Protein AF-A0A946KXV7-F1 (afdb_monomer_lite)

pLDDT: mean 83.63, std 17.01, range [26.62, 98.5]

Radius of gyration: 19.39 Å; chains: 1; bounding box: 50×44×53 Å

Secondary structure (DSSP, 8-state):
-PPPPGGGHHHHHHHHHHHHHHHHHHHHHHHH--TT-EEEE-SS--S-TTEEEE-HHHHHHHHHH--S-HHHHHHHHHHHHHHHHS------HHHH-SSSHHHHTT--SHHHHHHHHH-TTHHHHHHHHHHHHHHHHHHTT-HHHHHHHHHHHHHHHHHHTTS-HHHHHHHHHHHHHH-SS---GGGS-HHHHHHHHHHHHHHTT----TT-HHHHHHHHHHHHHHHHHTTSS--GGGS-HHHHHHHHHHHHHHHHHHHTTTSPPPSB-TTT-SB-GGGSSS----------

Foldseek 3Di:
DDADDPVCNLVVLQVLCVVCQVVLQVLLCVVVVPPLAGEEEDCFQDPDLSYQYQHSLLLVVQSVQDPDDNNLSSVLLSNLQVLQRNDDQPDDCCPQAPVCCVQCPPPDFPCVVQCRQQNNCLLLLLQLVVSLQSLQVSCVVPPSNLVSVLVQLVRLVVLLQVAQLLLVLSLLLSCLSNVSDDDDCPPDDPLSVQLNVQLSVVVVPDDDDSSRCNVSSVSSNVSSVSCVVSVSDDPLVVDDPVVSVVSSVVVVLRSLVSNVSRDSDHLARPRPRHGCPVNSDDPDPPDPDDDD

Sequence (292 aa):
MMKPNDKNIESEIVLEFEKIRPAITRLLQSQTGNKELNINLGKSKNINTNEIIINPSILVNSVTTSKLDFKELIIGTVVHEAIHSMQDYNFEIDKDLKKYVEETTGLSNIEEVLEVLAGPFGKYVFEILIHSYEEYYFVKEFQGLSSIFEDVYKESFNQIKNLKAFNQFLSLLFHNITDYLQVDISSFNKNIQTSVIESEKLLSKFTYDSNNLEEVIELTIQIIDICRVNKLLPDLREYSLGEQREILESMDDNIVDDLNKVLIPSSTNVTTGNTLEKFLGEKGKQSDDEKL

Structure (mmCIF, N/CA/C/O backbone):
data_AF-A0A946KXV7-F1
#
_entry.id   AF-A0A946KXV7-F1
#
loop_
_atom_site.group_PDB
_atom_site.id
_atom_site.type_symbol
_atom_site.label_atom_id
_atom_site.label_alt_id
_atom_site.label_comp_id
_atom_site.label_asym_id
_atom_site.label_entity_id
_atom_site.label_seq_id
_atom_site.pdbx_PDB_ins_code
_atom_site.Cartn_x
_atom_site.Cartn_y
_atom_site.Cartn_z
_atom_site.occupancy
_atom_site.B_iso_or_equiv
_atom_site.auth_seq_id
_atom_site.auth_comp_id
_atom_site.auth_asym_id
_atom_site.auth_atom_id
_atom_site.pdbx_PDB_model_num
ATOM 1 N N . MET A 1 1 ? 17.181 -17.994 -14.747 1.00 43.88 1 MET A N 1
ATOM 2 C CA . MET A 1 1 ? 18.514 -17.353 -14.639 1.00 43.88 1 MET A CA 1
ATOM 3 C C . MET A 1 1 ? 19.037 -17.551 -13.215 1.00 43.88 1 MET A C 1
ATOM 5 O O . MET A 1 1 ? 18.214 -17.703 -12.324 1.00 43.88 1 MET A O 1
ATOM 9 N N . MET A 1 2 ? 20.357 -17.661 -12.997 1.00 40.84 2 MET A N 1
ATOM 10 C CA . MET A 1 2 ? 20.942 -17.760 -11.641 1.00 40.84 2 MET A CA 1
ATOM 11 C C . MET A 1 2 ? 20.824 -16.411 -10.923 1.00 40.84 2 MET A C 1
ATOM 13 O O . MET A 1 2 ? 21.050 -15.384 -11.555 1.00 40.84 2 MET A O 1
ATOM 17 N N . LYS A 1 3 ? 20.496 -16.429 -9.624 1.00 53.75 3 LYS A N 1
ATOM 18 C CA . LYS A 1 3 ? 20.542 -15.236 -8.769 1.00 53.75 3 LYS A CA 1
ATOM 19 C C . LYS A 1 3 ? 21.984 -14.697 -8.647 1.00 53.75 3 LYS A C 1
ATOM 21 O O . LYS A 1 3 ? 22.912 -15.514 -8.664 1.00 53.75 3 LYS A O 1
ATOM 26 N N . PRO A 1 4 ? 22.165 -13.374 -8.484 1.00 51.75 4 PRO A N 1
ATOM 27 C CA . PRO A 1 4 ? 23.456 -12.766 -8.163 1.00 51.75 4 PRO A CA 1
ATOM 28 C C . PRO A 1 4 ? 24.076 -13.402 -6.909 1.00 51.75 4 PRO A C 1
ATOM 30 O O . PRO A 1 4 ? 23.360 -13.755 -5.974 1.00 51.75 4 PRO A O 1
ATOM 33 N N . ASN A 1 5 ? 25.405 -13.515 -6.850 1.00 55.16 5 ASN A N 1
ATOM 34 C CA . ASN A 1 5 ? 26.093 -13.746 -5.572 1.00 55.16 5 ASN A CA 1
ATOM 35 C C . ASN A 1 5 ? 26.029 -12.454 -4.733 1.00 55.16 5 ASN A C 1
ATOM 37 O O . ASN A 1 5 ? 26.301 -11.383 -5.275 1.00 55.16 5 ASN A O 1
ATOM 41 N N . ASP A 1 6 ? 25.797 -12.552 -3.417 1.00 56.12 6 ASP A N 1
ATOM 42 C CA . ASP A 1 6 ? 25.640 -11.402 -2.495 1.00 56.12 6 ASP A CA 1
ATOM 43 C C . ASP A 1 6 ? 26.735 -10.324 -2.625 1.00 56.12 6 ASP A C 1
ATOM 45 O O . ASP A 1 6 ? 26.478 -9.140 -2.440 1.00 56.12 6 ASP A O 1
ATOM 49 N N . LYS A 1 7 ? 27.964 -10.705 -3.005 1.00 57.00 7 LYS A N 1
ATOM 50 C CA . LYS A 1 7 ? 29.096 -9.777 -3.195 1.00 57.00 7 LYS A CA 1
ATOM 51 C C . LYS A 1 7 ? 28.986 -8.838 -4.408 1.00 57.00 7 LYS A C 1
ATOM 53 O O . LYS A 1 7 ? 29.871 -8.004 -4.567 1.00 57.00 7 LYS A O 1
ATOM 58 N N . ASN A 1 8 ? 27.981 -8.983 -5.275 1.00 76.69 8 ASN A N 1
ATOM 59 C CA . ASN A 1 8 ? 27.867 -8.194 -6.509 1.00 76.69 8 ASN A CA 1
ATOM 60 C C . ASN A 1 8 ? 26.432 -7.747 -6.849 1.00 76.69 8 ASN A C 1
ATOM 62 O O . ASN A 1 8 ? 26.189 -7.256 -7.951 1.00 76.69 8 ASN A O 1
ATOM 66 N N . ILE A 1 9 ? 25.486 -7.915 -5.918 1.00 82.81 9 ILE A N 1
ATOM 67 C CA . ILE A 1 9 ? 24.063 -7.643 -6.153 1.00 82.81 9 ILE A CA 1
ATOM 68 C C . ILE A 1 9 ? 23.797 -6.177 -6.516 1.00 82.81 9 ILE A C 1
ATOM 70 O O . ILE A 1 9 ? 23.072 -5.909 -7.466 1.00 82.81 9 ILE A O 1
ATOM 74 N N . GLU A 1 10 ? 24.456 -5.231 -5.843 1.00 83.88 10 GLU A N 1
ATOM 75 C CA . GLU A 1 10 ? 24.328 -3.795 -6.121 1.00 83.88 10 GLU A CA 1
ATOM 76 C C . GLU A 1 10 ? 24.788 -3.445 -7.541 1.00 83.88 10 GLU A C 1
ATOM 78 O O . GLU A 1 10 ? 24.071 -2.774 -8.282 1.00 83.88 10 GLU A O 1
ATOM 83 N N . SER A 1 11 ? 25.948 -3.956 -7.967 1.00 86.88 11 SER A N 1
ATOM 84 C CA . SER A 1 11 ? 26.457 -3.747 -9.327 1.00 86.88 11 SER A CA 1
ATOM 85 C C . SER A 1 11 ? 25.500 -4.299 -10.384 1.00 86.88 11 SER A C 1
ATOM 87 O O . SER A 1 11 ? 25.298 -3.680 -11.426 1.00 86.88 11 SER A O 1
ATOM 89 N N . GLU A 1 12 ? 24.914 -5.472 -10.137 1.00 89.62 12 GLU A N 1
ATOM 90 C CA . GLU A 1 12 ? 23.962 -6.100 -11.058 1.00 89.62 12 GLU A CA 1
ATOM 91 C C . GLU A 1 12 ? 22.641 -5.326 -11.127 1.00 89.62 12 GLU A C 1
ATOM 93 O O . GLU A 1 12 ? 22.104 -5.146 -12.222 1.00 89.62 12 GLU A O 1
ATOM 98 N N . ILE A 1 13 ? 22.171 -4.792 -9.996 1.00 91.56 13 ILE A N 1
ATOM 99 C CA . ILE A 1 13 ? 21.013 -3.892 -9.926 1.00 91.56 13 ILE A CA 1
ATOM 100 C C . ILE A 1 13 ? 21.264 -2.631 -10.746 1.00 91.56 13 ILE A C 1
ATOM 102 O O . ILE A 1 13 ? 20.437 -2.289 -11.586 1.00 91.56 13 ILE A O 1
ATOM 106 N N . VAL A 1 14 ? 22.411 -1.970 -10.561 1.00 90.88 14 VAL A N 1
ATOM 107 C CA . VAL A 1 14 ? 22.770 -0.767 -11.331 1.00 90.88 14 VAL A CA 1
ATOM 108 C C . VAL A 1 14 ? 22.807 -1.083 -12.826 1.00 90.88 14 VAL A C 1
ATOM 110 O O . VAL A 1 14 ? 22.222 -0.360 -13.630 1.00 90.88 14 VAL A O 1
ATOM 113 N N . LEU A 1 15 ? 23.448 -2.188 -13.216 1.00 91.81 15 LEU A N 1
ATOM 114 C CA . LEU A 1 15 ? 23.538 -2.590 -14.619 1.00 91.81 15 LEU A CA 1
ATOM 115 C C . LEU A 1 15 ? 22.170 -2.886 -15.238 1.00 91.81 15 LEU A C 1
ATOM 117 O O . LEU A 1 15 ? 21.955 -2.554 -16.403 1.00 91.81 15 LEU A O 1
ATOM 121 N N . GLU A 1 16 ? 21.264 -3.537 -14.510 1.00 94.25 16 GLU A N 1
ATOM 122 C CA . GLU A 1 16 ? 19.927 -3.829 -15.028 1.00 94.25 16 GLU A CA 1
ATOM 123 C C . GLU A 1 16 ? 19.036 -2.584 -15.034 1.00 94.25 16 GLU A C 1
ATOM 125 O O . GLU A 1 16 ? 18.374 -2.335 -16.043 1.00 94.25 16 GLU A O 1
ATOM 130 N N . PHE A 1 17 ? 19.099 -1.750 -13.990 1.00 94.69 17 PHE A N 1
ATOM 131 C CA . PHE A 1 17 ? 18.431 -0.449 -13.940 1.00 94.69 17 PHE A CA 1
ATOM 132 C C . PHE A 1 17 ? 18.799 0.405 -15.156 1.00 94.69 17 PHE A C 1
ATOM 134 O O . PHE A 1 17 ? 17.917 0.872 -15.869 1.00 94.69 17 PHE A O 1
ATOM 141 N N . GLU A 1 18 ? 20.089 0.544 -15.470 1.00 94.44 18 GLU A N 1
ATOM 142 C CA . GLU A 1 18 ? 20.551 1.338 -16.615 1.00 94.44 18 GLU A CA 1
ATOM 143 C C . GLU A 1 18 ? 20.009 0.823 -17.962 1.00 94.44 18 GLU A C 1
ATOM 145 O O . GLU A 1 18 ? 19.755 1.617 -18.873 1.00 94.44 18 GLU A O 1
ATOM 150 N N . LYS A 1 19 ? 19.772 -0.491 -18.097 1.00 95.38 19 LYS A N 1
ATOM 151 C CA . LYS A 1 19 ? 19.166 -1.078 -19.306 1.00 95.38 19 LYS A CA 1
ATOM 152 C C . LYS A 1 19 ? 17.676 -0.775 -19.414 1.00 95.38 19 LYS A C 1
ATOM 154 O O . LYS A 1 19 ? 17.199 -0.495 -20.515 1.00 95.38 19 LYS A O 1
ATOM 159 N N . ILE A 1 20 ? 16.932 -0.876 -18.311 1.00 95.00 20 ILE A N 1
ATOM 160 C CA . ILE A 1 20 ? 15.473 -0.681 -18.314 1.00 95.00 20 ILE A CA 1
ATOM 161 C C . ILE A 1 20 ? 15.080 0.795 -18.219 1.00 95.00 20 ILE A C 1
ATOM 163 O O . ILE A 1 20 ? 14.012 1.168 -18.714 1.00 95.00 20 ILE A O 1
ATOM 167 N N . ARG A 1 21 ? 15.959 1.642 -17.662 1.00 95.38 21 ARG A N 1
ATOM 168 C CA . ARG A 1 21 ? 15.722 3.064 -17.400 1.00 95.38 21 ARG A CA 1
ATOM 169 C C . ARG A 1 21 ? 15.075 3.775 -18.590 1.00 95.38 21 ARG A C 1
ATOM 171 O O . ARG A 1 21 ? 13.990 4.313 -18.409 1.00 95.38 21 ARG A O 1
ATOM 178 N N . PRO A 1 22 ? 15.620 3.732 -19.825 1.00 95.81 22 PRO A N 1
ATOM 179 C CA . PRO A 1 22 ? 15.050 4.498 -20.937 1.00 95.81 22 PRO A CA 1
ATOM 180 C C . PRO A 1 22 ? 13.624 4.081 -21.326 1.00 95.81 22 PRO A C 1
ATOM 182 O O . PRO A 1 22 ? 12.877 4.869 -21.908 1.00 95.81 22 PRO A O 1
ATOM 185 N N . ALA A 1 23 ? 13.245 2.823 -21.086 1.00 94.19 23 ALA A N 1
ATOM 186 C CA . ALA A 1 23 ? 11.889 2.355 -21.349 1.00 94.19 23 ALA A CA 1
ATOM 187 C C . ALA A 1 23 ? 10.923 2.865 -20.274 1.00 94.19 23 ALA A C 1
ATOM 189 O O . ALA A 1 23 ? 9.891 3.435 -20.623 1.00 94.19 23 ALA A O 1
ATOM 190 N N . ILE A 1 24 ? 11.301 2.735 -19.000 1.00 93.81 24 ILE A N 1
ATOM 191 C CA . ILE A 1 24 ? 10.492 3.197 -17.867 1.00 93.81 24 ILE A CA 1
ATOM 192 C C . ILE A 1 24 ? 10.361 4.724 -17.878 1.00 93.81 24 ILE A C 1
ATOM 194 O O . ILE A 1 24 ? 9.258 5.236 -17.742 1.00 93.81 24 ILE A O 1
ATOM 198 N N . THR A 1 25 ? 11.433 5.471 -18.153 1.00 94.38 25 THR A N 1
ATOM 199 C CA . THR A 1 25 ? 11.358 6.934 -18.284 1.00 94.38 25 THR A CA 1
ATOM 200 C C . THR A 1 25 ? 10.325 7.341 -19.332 1.00 94.38 25 THR A C 1
ATOM 202 O O . THR A 1 25 ? 9.457 8.155 -19.049 1.00 94.38 25 THR A O 1
ATOM 205 N N . ARG A 1 26 ? 10.352 6.739 -20.529 1.00 94.06 26 ARG A N 1
ATOM 206 C CA . ARG A 1 26 ? 9.381 7.064 -21.591 1.00 94.06 26 ARG A CA 1
ATOM 207 C C . ARG A 1 26 ? 7.947 6.716 -21.208 1.00 94.06 26 ARG A C 1
ATOM 209 O O . ARG A 1 26 ? 7.035 7.454 -21.571 1.00 94.06 26 ARG A O 1
ATOM 216 N N . LEU A 1 27 ? 7.759 5.612 -20.488 1.00 92.50 27 LEU A N 1
ATOM 217 C CA . LEU A 1 27 ? 6.463 5.225 -19.940 1.00 92.50 27 LEU A CA 1
ATOM 218 C C . LEU A 1 27 ? 5.925 6.322 -19.009 1.00 92.50 27 LEU A C 1
ATOM 220 O O . LEU A 1 27 ? 4.842 6.853 -19.250 1.00 92.50 27 LEU A O 1
ATOM 224 N N . LEU A 1 28 ? 6.717 6.730 -18.016 1.00 90.81 28 LEU A N 1
ATOM 225 C CA . LEU A 1 28 ? 6.334 7.748 -17.034 1.00 90.81 28 LEU A CA 1
ATOM 226 C C . LEU A 1 28 ? 6.109 9.122 -17.685 1.00 90.81 28 LEU A C 1
ATOM 228 O O . LEU A 1 28 ? 5.123 9.792 -17.392 1.00 90.81 28 LEU A O 1
ATOM 232 N N . GLN A 1 29 ? 6.960 9.518 -18.638 1.00 92.50 29 GLN A N 1
ATOM 233 C CA . GLN A 1 29 ? 6.786 10.750 -19.421 1.00 92.50 29 GLN A CA 1
ATOM 234 C C . GLN A 1 29 ? 5.460 10.757 -20.196 1.00 92.50 29 GLN A C 1
ATOM 236 O O . GLN A 1 29 ? 4.826 11.801 -20.338 1.00 92.50 29 GLN A O 1
ATOM 241 N N . SER A 1 30 ? 5.038 9.601 -20.720 1.00 90.31 30 SER A N 1
ATOM 242 C CA . SER A 1 30 ? 3.777 9.490 -21.459 1.00 90.31 30 SER A CA 1
ATOM 243 C C . SER A 1 30 ? 2.550 9.606 -20.555 1.00 90.31 30 SER A C 1
ATOM 245 O O . SER A 1 30 ? 1.578 10.239 -20.950 1.00 90.31 30 SER A O 1
ATOM 247 N N . GLN A 1 31 ? 2.631 9.058 -19.341 1.00 87.25 31 GLN A N 1
ATOM 248 C CA . GLN A 1 31 ? 1.551 9.074 -18.353 1.00 87.25 31 GLN A CA 1
ATOM 249 C C . GLN A 1 31 ? 1.404 10.438 -17.670 1.00 87.25 31 GLN A C 1
ATOM 251 O O . GLN A 1 31 ? 0.298 10.931 -17.485 1.00 87.25 31 GLN A O 1
ATOM 256 N N . THR A 1 32 ? 2.521 11.100 -17.368 1.00 85.19 32 THR A N 1
ATOM 257 C CA . THR A 1 32 ? 2.527 12.428 -16.726 1.00 85.19 32 THR A CA 1
ATOM 258 C C . THR A 1 32 ? 2.392 13.587 -17.713 1.00 85.19 32 THR A C 1
ATOM 260 O O . THR A 1 32 ? 2.140 14.722 -17.316 1.00 85.19 32 THR A O 1
ATOM 263 N N . GLY A 1 33 ? 2.637 13.349 -19.006 1.00 87.81 33 GLY A N 1
ATOM 264 C CA . GLY A 1 33 ? 2.781 14.408 -20.007 1.00 87.81 33 GLY A CA 1
ATOM 265 C C . GLY A 1 33 ? 4.058 15.252 -19.855 1.00 87.81 33 GLY A C 1
ATOM 266 O O . GLY A 1 33 ? 4.288 16.158 -20.663 1.00 87.81 33 GLY A O 1
ATOM 267 N N . ASN A 1 34 ? 4.911 14.957 -18.868 1.00 89.25 34 ASN A N 1
ATOM 268 C CA . ASN A 1 34 ? 6.157 15.669 -18.620 1.00 89.25 34 ASN A CA 1
ATOM 269 C C . ASN A 1 34 ? 7.303 15.044 -19.425 1.00 89.25 34 ASN A C 1
ATOM 271 O O . ASN A 1 34 ? 7.834 14.005 -19.055 1.00 89.25 34 ASN A O 1
ATOM 275 N N . LYS A 1 35 ? 7.727 15.692 -20.516 1.00 92.00 35 LYS A N 1
ATOM 276 C CA . LYS A 1 35 ? 8.822 15.202 -21.381 1.00 92.00 35 LYS A CA 1
ATOM 277 C C . LYS A 1 35 ? 10.221 15.381 -20.790 1.00 92.00 35 LYS A C 1
ATOM 279 O O . LYS A 1 35 ? 11.167 14.800 -21.316 1.00 92.00 35 LYS A O 1
ATOM 284 N N . GLU A 1 36 ? 10.358 16.212 -19.765 1.00 91.19 36 GLU A N 1
ATOM 285 C CA . GLU A 1 36 ? 11.633 16.476 -19.093 1.00 91.19 36 GLU A CA 1
ATOM 286 C C . GLU A 1 36 ? 11.874 15.511 -17.930 1.00 91.19 36 GLU A C 1
ATOM 288 O O . GLU A 1 36 ? 12.992 15.452 -17.421 1.00 91.19 36 GLU A O 1
ATOM 293 N N . LEU A 1 37 ? 10.852 14.728 -17.555 1.00 91.25 37 LEU A N 1
ATOM 294 C CA . LEU A 1 37 ? 10.936 13.744 -16.488 1.00 91.25 37 LEU A CA 1
ATOM 295 C C . LEU A 1 37 ? 12.064 12.747 -16.762 1.00 91.25 37 LEU A C 1
ATOM 297 O O . LEU A 1 37 ? 12.125 12.139 -17.835 1.00 91.25 37 LEU A O 1
ATOM 301 N N . ASN A 1 38 ? 12.926 12.542 -15.777 1.00 91.69 38 ASN A N 1
ATOM 302 C CA . ASN A 1 38 ? 13.986 11.550 -15.811 1.00 91.69 38 ASN A CA 1
ATOM 303 C C . ASN A 1 38 ? 13.974 10.713 -14.528 1.00 91.69 38 ASN A C 1
ATOM 305 O O . ASN A 1 38 ? 13.461 11.156 -13.504 1.00 91.69 38 ASN A O 1
ATOM 309 N N . ILE A 1 39 ? 14.532 9.503 -14.588 1.00 92.25 39 ILE A N 1
ATOM 310 C CA . ILE A 1 39 ? 14.617 8.616 -13.421 1.00 92.25 39 ILE A CA 1
ATOM 311 C C . ILE A 1 39 ? 16.074 8.238 -13.172 1.00 92.25 39 ILE A C 1
ATOM 313 O O . ILE A 1 39 ? 16.779 7.859 -14.106 1.00 92.25 39 ILE A O 1
ATOM 317 N N . ASN A 1 40 ? 16.531 8.325 -11.929 1.00 90.81 40 ASN A N 1
ATOM 318 C CA . ASN A 1 40 ? 17.910 8.033 -11.540 1.00 90.81 40 ASN A CA 1
ATOM 319 C C . ASN A 1 40 ? 17.949 7.210 -10.249 1.00 90.81 40 ASN A C 1
ATOM 321 O O . ASN A 1 40 ? 16.961 7.126 -9.529 1.00 90.81 40 ASN A O 1
ATOM 325 N N . LEU A 1 41 ? 19.097 6.595 -9.963 1.00 88.62 41 LEU A N 1
ATOM 326 C CA . LEU A 1 41 ? 19.355 5.958 -8.672 1.00 88.62 41 LEU A CA 1
ATOM 327 C C . LEU A 1 41 ? 19.954 6.975 -7.698 1.00 88.62 41 LEU A C 1
ATOM 329 O O . LEU A 1 41 ? 20.812 7.768 -8.088 1.00 88.62 41 LEU A O 1
ATOM 333 N N . GLY A 1 42 ? 19.546 6.924 -6.431 1.00 81.75 42 GLY A N 1
ATOM 334 C CA . GLY A 1 42 ? 20.098 7.790 -5.389 1.00 81.75 42 GLY A CA 1
ATOM 335 C C . GLY A 1 42 ? 19.438 7.592 -4.026 1.00 81.75 42 GLY A C 1
ATOM 336 O O . GLY A 1 42 ? 18.386 6.975 -3.918 1.00 81.75 42 GLY A O 1
ATOM 337 N N . LYS A 1 43 ? 20.072 8.104 -2.968 1.00 70.88 43 LYS A N 1
ATOM 338 C CA . LYS A 1 43 ? 19.623 7.904 -1.575 1.00 70.88 43 LYS A CA 1
ATOM 339 C C . LYS A 1 43 ? 18.593 8.930 -1.092 1.00 70.88 43 LYS A C 1
ATOM 341 O O . LYS A 1 43 ? 17.917 8.675 -0.103 1.00 70.88 43 LYS A O 1
ATOM 346 N N . SER A 1 44 ? 18.468 10.075 -1.763 1.00 63.47 44 SER A N 1
ATOM 347 C CA . SER A 1 44 ? 17.603 11.179 -1.340 1.00 63.47 44 SER A CA 1
ATOM 348 C C . SER A 1 44 ? 16.669 11.639 -2.454 1.00 63.47 44 SER A C 1
ATOM 350 O O . SER A 1 44 ? 17.059 11.704 -3.620 1.00 63.47 44 SER A O 1
ATOM 352 N N . LYS A 1 45 ? 15.440 12.012 -2.077 1.00 61.19 45 LYS A N 1
ATOM 353 C CA . LYS A 1 45 ? 14.486 12.671 -2.974 1.00 61.19 45 LYS A CA 1
ATOM 354 C C . LYS A 1 45 ? 15.095 14.001 -3.431 1.00 61.19 45 LYS A C 1
ATOM 356 O O . LYS A 1 45 ? 15.546 14.794 -2.601 1.00 61.19 45 LYS A O 1
ATOM 361 N N . ASN A 1 46 ? 15.178 14.223 -4.741 1.00 58.94 46 ASN A N 1
ATOM 362 C CA . ASN A 1 46 ? 15.661 15.494 -5.273 1.00 58.94 46 ASN A CA 1
ATOM 363 C C . ASN A 1 46 ? 14.524 16.529 -5.226 1.00 58.94 46 ASN A C 1
ATOM 365 O O . ASN A 1 46 ? 13.359 16.175 -5.368 1.00 58.94 46 ASN A O 1
ATOM 369 N N . ILE A 1 47 ? 14.850 17.812 -5.053 1.00 60.91 47 ILE A N 1
ATOM 370 C CA . ILE A 1 47 ? 13.850 18.906 -5.050 1.00 60.91 47 ILE A CA 1
ATOM 371 C C . ILE A 1 47 ? 13.320 19.163 -6.478 1.00 60.91 47 ILE A C 1
ATOM 373 O O . ILE A 1 47 ? 12.328 19.855 -6.690 1.00 60.91 47 ILE A O 1
ATOM 377 N N . ASN A 1 48 ? 13.997 18.613 -7.486 1.00 73.00 48 ASN A N 1
ATOM 378 C CA . ASN A 1 48 ? 13.633 18.770 -8.882 1.00 73.00 48 ASN A CA 1
ATOM 379 C C . ASN A 1 48 ? 12.400 17.925 -9.241 1.00 73.00 48 ASN A C 1
ATOM 381 O O . ASN A 1 48 ? 12.489 16.706 -9.332 1.00 73.00 48 ASN A O 1
ATOM 385 N N . THR A 1 49 ? 11.285 18.584 -9.552 1.00 75.06 49 THR A N 1
ATOM 386 C CA . THR A 1 49 ? 10.021 17.949 -9.970 1.00 75.06 49 THR A CA 1
ATOM 387 C C . THR A 1 49 ? 10.111 17.189 -11.300 1.00 75.06 49 THR A C 1
ATOM 389 O O . THR A 1 49 ? 9.224 16.405 -11.628 1.00 75.06 49 THR A O 1
ATOM 392 N N . ASN A 1 50 ? 11.187 17.387 -12.068 1.00 85.75 50 ASN A N 1
ATOM 393 C CA . ASN A 1 50 ? 11.477 16.631 -13.287 1.00 85.75 50 ASN A CA 1
ATOM 394 C C . ASN A 1 50 ? 12.347 15.388 -13.033 1.00 85.75 50 ASN A C 1
ATOM 396 O O . ASN A 1 50 ? 12.782 14.747 -13.988 1.00 85.75 50 ASN A O 1
ATOM 400 N N . GLU A 1 51 ? 12.650 15.037 -11.785 1.00 86.38 51 GLU A N 1
ATOM 401 C CA . GLU A 1 51 ? 13.536 13.918 -11.476 1.00 86.38 51 GLU A CA 1
ATOM 402 C C . GLU A 1 51 ? 12.946 12.994 -10.411 1.00 86.38 51 GLU A C 1
ATOM 404 O O . GLU A 1 51 ? 12.649 13.406 -9.295 1.00 86.38 51 GLU A O 1
ATOM 409 N N . ILE A 1 52 ? 12.834 11.713 -10.755 1.00 87.06 52 ILE A N 1
ATOM 410 C CA . ILE A 1 52 ? 12.471 10.645 -9.824 1.00 87.06 52 ILE A CA 1
ATOM 411 C C . ILE A 1 52 ? 13.749 9.941 -9.389 1.00 87.06 52 ILE A C 1
ATOM 413 O O . ILE A 1 52 ? 14.525 9.472 -10.226 1.00 87.06 52 ILE A O 1
ATOM 417 N N . ILE A 1 53 ? 13.950 9.832 -8.079 1.00 85.94 53 ILE A N 1
ATOM 418 C CA . ILE A 1 53 ? 15.086 9.123 -7.500 1.00 85.94 53 ILE A CA 1
ATOM 419 C C . ILE A 1 53 ? 14.604 7.799 -6.919 1.00 85.94 53 ILE A C 1
ATOM 421 O O . ILE A 1 53 ? 13.802 7.778 -5.994 1.00 85.94 53 ILE A O 1
ATOM 425 N N . ILE A 1 54 ? 15.118 6.699 -7.458 1.00 86.44 54 ILE A N 1
ATOM 426 C CA . ILE A 1 54 ? 14.847 5.346 -6.982 1.00 86.44 54 ILE A CA 1
ATOM 427 C C . ILE A 1 54 ? 15.929 4.969 -5.973 1.00 86.44 54 ILE A C 1
ATOM 429 O O . ILE A 1 54 ? 17.120 4.974 -6.304 1.00 86.44 54 ILE A O 1
ATOM 433 N N . ASN A 1 55 ? 15.525 4.620 -4.752 1.00 84.06 55 ASN A N 1
ATOM 434 C CA . ASN A 1 55 ? 16.467 4.238 -3.707 1.00 84.06 55 ASN A CA 1
ATOM 435 C C . ASN A 1 55 ? 17.050 2.834 -3.972 1.00 84.06 55 ASN A C 1
ATOM 437 O O . ASN A 1 55 ? 16.299 1.852 -3.958 1.00 84.06 55 ASN A O 1
ATOM 441 N N . PRO A 1 56 ? 18.380 2.690 -4.162 1.00 83.19 56 PRO A N 1
ATOM 442 C CA . PRO A 1 56 ? 18.999 1.390 -4.410 1.00 83.19 56 PRO A CA 1
ATOM 443 C C . PRO A 1 56 ? 18.723 0.353 -3.316 1.00 83.19 56 PRO A C 1
ATOM 445 O O . PRO A 1 56 ? 18.610 -0.834 -3.617 1.00 83.19 56 PRO A O 1
ATOM 448 N N . SER A 1 57 ? 18.570 0.776 -2.058 1.00 82.94 57 SER A N 1
ATOM 449 C CA . SER A 1 57 ? 18.320 -0.136 -0.939 1.00 82.94 57 SER A CA 1
ATOM 450 C C . SER A 1 57 ? 16.988 -0.881 -1.072 1.00 82.94 57 SER A C 1
ATOM 452 O O . SER A 1 57 ? 16.912 -2.049 -0.699 1.00 82.94 57 SER A O 1
ATOM 454 N N . ILE A 1 58 ? 15.961 -0.266 -1.670 1.00 81.31 58 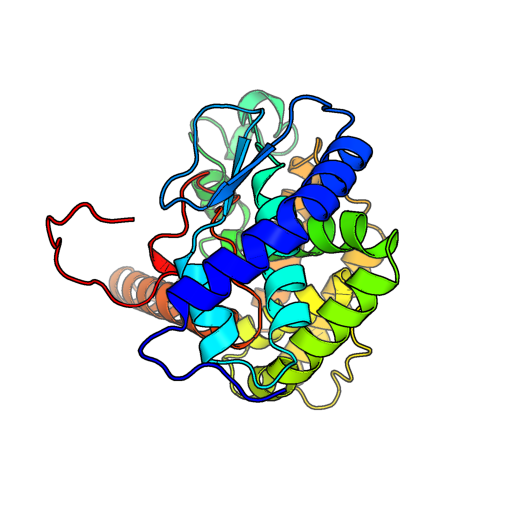ILE A N 1
ATOM 455 C CA . ILE A 1 58 ? 14.665 -0.926 -1.909 1.00 81.31 58 ILE A CA 1
ATOM 456 C C . ILE A 1 58 ? 14.805 -2.019 -2.973 1.00 81.31 58 ILE A C 1
ATOM 458 O O . ILE A 1 58 ? 14.257 -3.115 -2.826 1.00 81.31 58 ILE A O 1
ATOM 462 N N . LEU A 1 59 ? 15.614 -1.769 -4.007 1.00 86.38 59 LEU A N 1
ATOM 463 C CA . LEU A 1 59 ? 15.925 -2.758 -5.041 1.00 86.38 59 LEU A CA 1
ATOM 464 C C . LEU A 1 59 ? 16.719 -3.937 -4.463 1.00 86.38 59 LEU A C 1
ATOM 466 O O . LEU A 1 59 ? 16.394 -5.092 -4.737 1.00 86.38 59 LEU A O 1
ATOM 470 N N . VAL A 1 60 ? 17.721 -3.663 -3.620 1.00 85.69 60 VAL A N 1
ATOM 471 C CA . VAL A 1 60 ? 18.504 -4.705 -2.933 1.00 85.69 60 VAL A CA 1
ATOM 472 C C . VAL A 1 60 ? 17.603 -5.551 -2.033 1.00 85.69 60 VAL A C 1
ATOM 474 O O . VAL A 1 60 ? 17.635 -6.782 -2.113 1.00 85.69 60 VAL A O 1
ATOM 477 N N . ASN A 1 61 ? 16.756 -4.918 -1.219 1.00 82.31 61 ASN A N 1
ATOM 478 C CA . ASN A 1 61 ? 15.837 -5.619 -0.320 1.00 82.31 61 ASN A CA 1
ATOM 479 C C . ASN A 1 61 ? 14.843 -6.497 -1.091 1.00 82.31 61 ASN A C 1
ATOM 481 O O . ASN A 1 61 ? 14.626 -7.654 -0.726 1.00 82.31 61 ASN A O 1
ATOM 485 N N . SER A 1 62 ? 14.303 -5.987 -2.199 1.00 83.06 62 SER A N 1
ATOM 486 C CA . SER A 1 62 ? 13.400 -6.755 -3.060 1.00 83.06 62 SER A CA 1
ATOM 487 C C . SER A 1 62 ? 14.106 -8.005 -3.601 1.00 83.06 62 SER A C 1
ATOM 489 O O . SER A 1 62 ? 13.647 -9.127 -3.383 1.00 83.06 62 SER A O 1
ATOM 491 N N . VAL A 1 63 ? 15.276 -7.850 -4.236 1.00 86.81 63 VAL A N 1
ATOM 492 C CA . VAL A 1 63 ? 16.013 -8.968 -4.866 1.00 86.81 63 VAL A CA 1
ATOM 493 C C . VAL A 1 63 ? 16.480 -10.024 -3.870 1.00 86.81 63 VAL A C 1
ATOM 495 O O . VAL A 1 63 ? 16.467 -11.222 -4.172 1.00 86.81 63 VAL A O 1
ATOM 498 N N . THR A 1 64 ? 16.926 -9.602 -2.691 1.00 83.62 64 THR A N 1
ATOM 499 C CA . THR A 1 64 ? 17.458 -10.526 -1.680 1.00 83.62 64 THR A CA 1
ATOM 500 C C . THR A 1 64 ? 16.372 -11.415 -1.078 1.00 83.62 64 THR A C 1
ATOM 502 O O . THR A 1 64 ? 16.637 -12.580 -0.769 1.00 83.62 64 THR A O 1
ATOM 505 N N . THR A 1 65 ? 15.144 -10.910 -0.961 1.00 80.62 65 THR A N 1
ATOM 506 C CA . THR A 1 65 ? 14.039 -11.601 -0.280 1.00 80.62 65 THR A CA 1
ATOM 507 C C . THR A 1 65 ? 13.139 -12.402 -1.226 1.00 80.62 65 THR A C 1
ATOM 509 O O . THR A 1 65 ? 12.627 -13.453 -0.831 1.00 80.62 65 THR A O 1
ATOM 512 N N . SER A 1 66 ? 13.007 -11.976 -2.483 1.00 84.31 66 SER A N 1
ATOM 513 C CA . SER A 1 66 ? 12.134 -12.611 -3.479 1.00 84.31 66 SER A CA 1
ATOM 514 C C . SER A 1 66 ? 12.802 -13.773 -4.215 1.00 84.31 66 SER A C 1
ATOM 516 O O . SER A 1 66 ? 14.012 -13.775 -4.432 1.00 84.31 66 SER A O 1
ATOM 518 N N . LYS A 1 67 ? 12.043 -14.790 -4.634 1.00 86.12 67 LYS A N 1
ATOM 519 C CA . LYS A 1 67 ? 12.495 -15.891 -5.511 1.00 86.12 67 LYS A CA 1
ATOM 520 C C . LYS A 1 67 ? 12.104 -15.690 -6.978 1.00 86.12 67 LYS A C 1
ATOM 522 O O . LYS A 1 67 ? 12.381 -16.588 -7.776 1.00 86.12 67 LYS A O 1
ATOM 527 N N . LEU A 1 68 ? 11.483 -14.564 -7.316 1.00 88.56 68 LEU A N 1
ATOM 528 C CA . LEU A 1 68 ? 11.050 -14.233 -8.671 1.00 88.56 68 LEU A CA 1
ATOM 529 C C . LEU A 1 68 ? 12.228 -13.964 -9.612 1.00 88.56 68 LEU A C 1
ATOM 531 O O . LEU A 1 68 ? 13.395 -13.932 -9.198 1.00 88.56 68 LEU A O 1
ATOM 535 N N . ASP A 1 69 ? 11.922 -13.814 -10.903 1.00 91.44 69 ASP A N 1
ATOM 536 C CA . ASP A 1 69 ? 12.934 -13.439 -11.879 1.00 91.44 69 ASP A CA 1
ATOM 537 C C . ASP A 1 69 ? 13.514 -12.064 -11.535 1.00 91.44 69 ASP A C 1
ATOM 539 O O . ASP A 1 69 ? 12.800 -11.092 -11.290 1.00 91.44 69 ASP A O 1
ATOM 543 N N . PHE A 1 70 ? 14.845 -11.997 -11.526 1.00 90.12 70 PHE A N 1
ATOM 544 C CA . PHE A 1 70 ? 15.585 -10.801 -11.142 1.00 90.12 70 PHE A CA 1
ATOM 545 C C . PHE A 1 70 ? 15.157 -9.573 -11.951 1.00 90.12 70 PHE A C 1
ATOM 547 O O . PHE A 1 70 ? 15.020 -8.484 -11.400 1.00 90.12 70 PHE A O 1
ATOM 554 N N . LYS A 1 71 ? 14.932 -9.736 -13.258 1.00 90.81 71 LYS A N 1
ATOM 555 C CA . LYS A 1 71 ? 14.599 -8.615 -14.131 1.00 90.81 71 LYS A CA 1
ATOM 556 C C . LYS A 1 71 ? 13.174 -8.128 -13.898 1.00 90.81 71 LYS A C 1
ATOM 558 O O . LYS A 1 71 ? 12.955 -6.920 -13.864 1.00 90.81 71 LYS A O 1
ATOM 563 N N . GLU A 1 72 ? 12.226 -9.049 -13.755 1.00 90.38 72 GLU A N 1
ATOM 564 C CA . GLU A 1 72 ? 10.823 -8.719 -13.477 1.00 90.38 72 GLU A CA 1
ATOM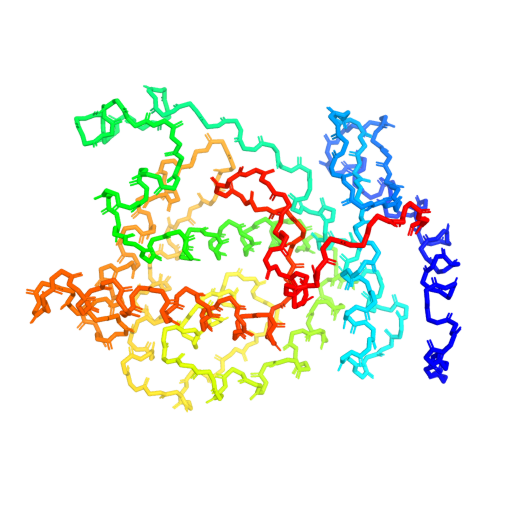 565 C C . GLU A 1 72 ? 10.697 -7.970 -12.158 1.00 90.38 72 GLU A C 1
ATOM 567 O O . GLU A 1 72 ? 10.054 -6.926 -12.107 1.00 90.38 72 GLU A O 1
ATOM 572 N N . LEU A 1 73 ? 11.408 -8.432 -11.132 1.00 89.94 73 LEU A N 1
ATOM 573 C CA . LEU A 1 73 ? 11.419 -7.784 -9.833 1.00 89.94 73 LEU A CA 1
ATOM 574 C C . LEU A 1 73 ? 12.004 -6.371 -9.891 1.00 89.94 73 LEU A C 1
ATOM 576 O O . LEU A 1 73 ? 11.399 -5.443 -9.371 1.00 89.94 73 LEU A O 1
ATOM 580 N N . ILE A 1 74 ? 13.136 -6.176 -10.576 1.00 92.38 74 ILE A N 1
ATOM 581 C CA . ILE A 1 74 ? 13.714 -4.835 -10.733 1.00 92.38 74 ILE A CA 1
ATOM 582 C C . ILE A 1 74 ? 12.766 -3.912 -11.505 1.00 92.38 74 ILE A C 1
ATOM 584 O O . ILE A 1 74 ? 12.604 -2.759 -11.118 1.00 92.38 74 ILE A O 1
ATOM 588 N N . ILE A 1 75 ? 12.106 -4.396 -12.560 1.00 92.62 75 ILE A N 1
ATOM 589 C CA . ILE A 1 75 ? 11.103 -3.602 -13.285 1.00 92.62 75 ILE A CA 1
ATOM 590 C C . ILE A 1 75 ? 9.937 -3.235 -12.363 1.00 92.62 75 ILE A C 1
ATOM 592 O O . ILE A 1 75 ? 9.586 -2.060 -12.294 1.00 92.62 75 ILE A O 1
ATOM 596 N N . GLY A 1 76 ? 9.365 -4.214 -11.658 1.00 91.38 76 GLY A N 1
ATOM 597 C CA . GLY A 1 76 ? 8.232 -4.018 -10.754 1.00 91.38 76 GLY A CA 1
ATOM 598 C C . GLY A 1 76 ? 8.551 -3.013 -9.653 1.00 91.38 76 GLY A C 1
ATOM 599 O O . GLY A 1 76 ? 7.851 -2.015 -9.520 1.00 91.38 76 GLY A O 1
ATOM 600 N N . THR A 1 77 ? 9.663 -3.205 -8.939 1.00 90.44 77 THR A N 1
ATOM 601 C CA . THR A 1 77 ? 10.084 -2.306 -7.859 1.00 90.44 77 THR A CA 1
ATOM 602 C C . THR A 1 77 ? 10.406 -0.899 -8.367 1.00 90.44 77 THR A C 1
ATOM 604 O O . THR A 1 77 ? 9.985 0.071 -7.752 1.00 90.44 77 THR A O 1
ATOM 607 N N . VAL A 1 78 ? 11.104 -0.742 -9.502 1.00 92.69 78 VAL A N 1
ATOM 608 C CA . VAL A 1 78 ? 11.383 0.597 -10.064 1.00 92.69 78 VAL A CA 1
ATOM 609 C C . VAL A 1 78 ? 10.091 1.311 -10.463 1.00 92.69 78 VAL A C 1
ATOM 611 O O . VAL A 1 78 ? 9.973 2.516 -10.258 1.00 92.69 78 VAL A O 1
ATOM 614 N N . VAL A 1 79 ? 9.132 0.592 -11.051 1.00 92.25 79 VAL A N 1
ATOM 615 C CA . VAL A 1 79 ? 7.842 1.173 -11.438 1.00 92.25 79 VAL A CA 1
ATOM 616 C C . VAL A 1 79 ? 7.016 1.537 -10.206 1.00 92.25 79 VAL A C 1
ATOM 618 O O . VAL A 1 79 ? 6.505 2.650 -10.171 1.00 92.25 79 VAL A O 1
ATOM 621 N N . HIS A 1 80 ? 6.939 0.662 -9.200 1.00 90.19 80 HIS A N 1
ATOM 622 C CA . HIS A 1 80 ? 6.288 0.936 -7.914 1.00 90.19 80 HIS A CA 1
ATOM 623 C C . HIS A 1 80 ? 6.833 2.221 -7.278 1.00 90.19 80 HIS A C 1
ATOM 625 O O . HIS A 1 80 ? 6.094 3.173 -7.035 1.00 90.19 80 HIS A O 1
ATOM 631 N N . GLU A 1 81 ? 8.156 2.299 -7.123 1.00 86.31 81 GLU A N 1
ATOM 632 C CA . GLU A 1 81 ? 8.826 3.477 -6.572 1.00 86.31 81 GLU A CA 1
ATOM 633 C C . GLU A 1 81 ? 8.549 4.738 -7.395 1.00 86.31 81 GLU A C 1
ATOM 635 O O . GLU A 1 81 ? 8.334 5.817 -6.843 1.00 86.31 81 GLU A O 1
ATOM 640 N N . ALA A 1 82 ? 8.536 4.619 -8.725 1.00 88.44 82 ALA A N 1
ATOM 641 C CA . ALA A 1 82 ? 8.258 5.748 -9.595 1.00 88.44 82 ALA A CA 1
ATOM 642 C C . ALA A 1 82 ? 6.809 6.239 -9.474 1.00 88.44 82 ALA A C 1
ATOM 644 O O . ALA A 1 82 ? 6.612 7.451 -9.442 1.00 88.44 82 ALA A O 1
ATOM 645 N N . ILE A 1 83 ? 5.825 5.333 -9.377 1.00 86.69 83 ILE A N 1
ATOM 646 C CA . ILE A 1 83 ? 4.403 5.657 -9.163 1.00 86.69 83 ILE A CA 1
ATOM 647 C C . ILE A 1 83 ? 4.257 6.569 -7.946 1.00 86.69 83 ILE A C 1
ATOM 649 O O . ILE A 1 83 ? 3.767 7.691 -8.081 1.00 86.69 83 ILE A O 1
ATOM 653 N N . HIS A 1 84 ? 4.784 6.134 -6.804 1.00 81.75 84 HIS A N 1
ATOM 654 C CA . HIS A 1 84 ? 4.663 6.864 -5.541 1.00 81.75 84 HIS A CA 1
ATOM 655 C C . HIS A 1 84 ? 5.564 8.104 -5.460 1.00 81.75 84 HIS A C 1
ATOM 657 O O . HIS A 1 84 ? 5.307 9.015 -4.678 1.00 81.75 84 HIS A O 1
ATOM 663 N N . SER A 1 85 ? 6.609 8.184 -6.288 1.00 79.44 85 SER A N 1
ATOM 664 C CA . SER A 1 85 ? 7.484 9.361 -6.356 1.00 79.44 85 SER A CA 1
ATOM 665 C C . SER A 1 85 ? 6.955 10.476 -7.262 1.00 79.44 85 SER A C 1
ATOM 667 O O . SER A 1 85 ? 7.408 11.613 -7.139 1.00 79.44 85 SER A O 1
ATOM 669 N N . MET A 1 86 ? 6.036 10.178 -8.189 1.00 75.88 86 MET A N 1
ATOM 670 C CA . MET A 1 86 ? 5.465 11.175 -9.109 1.00 75.88 86 MET A CA 1
ATOM 671 C C . MET A 1 86 ? 4.445 12.099 -8.447 1.00 75.88 86 MET A C 1
ATOM 673 O O . MET A 1 86 ? 4.159 13.168 -8.985 1.00 75.88 86 MET A O 1
ATOM 677 N N . GLN A 1 87 ? 3.870 11.680 -7.324 1.00 67.62 87 GLN A N 1
ATOM 678 C CA . GLN A 1 87 ? 2.799 12.403 -6.658 1.00 67.62 87 GLN A CA 1
ATOM 679 C C . GLN A 1 87 ? 3.393 13.278 -5.557 1.00 67.62 87 GLN A C 1
ATOM 681 O O . GLN A 1 87 ? 3.965 12.798 -4.577 1.00 67.62 87 GLN A O 1
ATOM 686 N N . ASP A 1 88 ? 3.290 14.590 -5.757 1.00 62.62 88 ASP A N 1
ATOM 687 C CA . ASP A 1 88 ? 3.587 15.581 -4.732 1.00 62.62 88 ASP A CA 1
ATOM 688 C C . ASP A 1 88 ? 2.257 16.059 -4.155 1.00 62.62 88 ASP A C 1
ATOM 690 O O . ASP A 1 88 ? 1.556 16.887 -4.747 1.00 62.62 88 ASP A O 1
ATOM 694 N N . TYR A 1 89 ? 1.868 15.455 -3.034 1.00 64.69 89 TYR A N 1
ATOM 695 C CA . TYR A 1 89 ? 0.630 15.774 -2.341 1.00 64.69 89 TYR A CA 1
ATOM 696 C C . TYR A 1 89 ? 0.746 17.142 -1.670 1.00 64.69 89 TYR A C 1
ATOM 698 O O . TYR A 1 89 ? 1.047 17.262 -0.484 1.00 64.69 89 TYR A O 1
ATOM 706 N N . ASN A 1 90 ? 0.498 18.195 -2.447 1.00 63.34 90 ASN A N 1
ATOM 707 C CA . ASN A 1 90 ? 0.361 19.551 -1.934 1.00 63.34 90 ASN A CA 1
ATOM 708 C C . ASN A 1 90 ? -1.002 19.692 -1.261 1.00 63.34 90 ASN A C 1
ATOM 710 O O . ASN A 1 90 ? -1.984 20.071 -1.894 1.00 63.34 90 ASN A O 1
ATOM 714 N N . PHE A 1 91 ? -1.043 19.334 0.018 1.00 71.81 91 PHE A N 1
ATOM 715 C CA . PHE A 1 91 ? -2.241 19.391 0.837 1.00 71.81 91 PHE A CA 1
ATOM 716 C C . PHE A 1 91 ? -2.251 20.664 1.684 1.00 71.81 91 PHE A C 1
ATOM 718 O O . PHE A 1 91 ? -1.431 20.847 2.586 1.00 71.81 91 PHE A O 1
ATOM 725 N N . GLU A 1 92 ? -3.194 21.552 1.401 1.00 79.50 92 GLU A N 1
ATOM 726 C CA . GLU A 1 92 ? -3.448 22.759 2.171 1.00 79.50 92 GLU A CA 1
ATOM 727 C C . GLU A 1 92 ? -4.697 22.548 3.034 1.00 79.50 92 GLU A C 1
ATOM 729 O O . GLU A 1 92 ? -5.816 22.753 2.570 1.00 79.50 92 GLU A O 1
ATOM 734 N N . ILE A 1 93 ? -4.503 22.186 4.309 1.00 81.12 93 ILE A N 1
ATOM 735 C CA . ILE A 1 93 ? -5.573 21.857 5.278 1.00 81.12 93 ILE A CA 1
ATOM 736 C C . ILE A 1 93 ? -6.756 22.835 5.200 1.00 81.12 93 ILE A C 1
ATOM 738 O O . ILE A 1 93 ? -7.898 22.411 5.035 1.00 81.12 93 ILE A O 1
ATOM 742 N N . ASP A 1 94 ? -6.481 24.142 5.242 1.00 77.50 94 ASP A N 1
ATOM 743 C CA . ASP A 1 94 ? -7.509 25.193 5.236 1.00 77.50 94 ASP A CA 1
ATOM 744 C C . ASP A 1 94 ? -8.340 25.246 3.940 1.00 77.50 94 ASP A C 1
ATOM 746 O O . ASP A 1 94 ? -9.480 25.720 3.941 1.00 77.50 94 ASP A O 1
ATOM 750 N N . LYS A 1 95 ? -7.771 24.812 2.810 1.00 80.44 95 LYS A N 1
ATOM 751 C CA . LYS A 1 95 ? -8.441 24.822 1.500 1.00 80.44 95 LYS A CA 1
ATOM 752 C C . LYS A 1 95 ? -9.109 23.492 1.186 1.00 80.44 95 LYS A C 1
ATOM 754 O O . LYS A 1 95 ? -10.184 23.492 0.574 1.00 80.44 95 LYS A O 1
ATOM 759 N N . ASP A 1 96 ? -8.470 22.405 1.593 1.00 82.38 96 ASP A N 1
ATOM 760 C CA . ASP A 1 96 ? -8.803 21.058 1.155 1.00 82.38 96 ASP A CA 1
ATOM 761 C C . ASP A 1 96 ? -9.793 20.372 2.106 1.00 82.38 96 ASP A C 1
ATOM 763 O O . ASP A 1 96 ? -10.548 19.524 1.649 1.00 82.38 96 ASP A O 1
ATOM 767 N N . LEU A 1 97 ? -9.890 20.784 3.381 1.00 87.44 97 LEU A N 1
ATOM 768 C CA . LEU A 1 97 ? -10.787 20.178 4.385 1.00 87.44 97 LEU A CA 1
ATOM 769 C C . LEU A 1 97 ? -11.993 21.038 4.751 1.00 87.44 97 LEU A C 1
ATOM 771 O O . LEU A 1 97 ? -12.177 21.462 5.890 1.00 87.44 97 LEU A O 1
ATOM 775 N N . LYS A 1 98 ? -12.874 21.260 3.779 1.00 87.19 98 LYS A N 1
ATOM 776 C CA . LYS A 1 98 ? -14.088 22.075 3.935 1.00 87.19 98 LYS A CA 1
ATOM 777 C C . LYS A 1 98 ? -15.135 21.461 4.868 1.00 87.19 98 LYS A C 1
ATOM 779 O O . LYS A 1 98 ? -15.898 22.207 5.478 1.00 87.19 98 LYS A O 1
ATOM 784 N N . LYS A 1 99 ? -15.210 20.133 4.964 1.00 88.62 99 LYS A N 1
ATOM 785 C CA . LYS A 1 99 ? -16.150 19.401 5.830 1.00 88.62 99 LYS A CA 1
ATOM 786 C C . LYS A 1 99 ? -15.697 19.351 7.288 1.00 88.62 99 LYS A C 1
ATOM 788 O O . LYS A 1 99 ? -16.553 19.185 8.148 1.00 88.62 99 LYS A O 1
ATOM 793 N N . TYR A 1 100 ? -14.396 19.505 7.542 1.00 89.12 100 TYR A N 1
ATOM 794 C CA . TYR A 1 100 ? -13.769 19.292 8.853 1.00 89.12 100 TYR A CA 1
ATOM 795 C C . TYR A 1 100 ? -13.052 20.537 9.394 1.00 89.12 100 TYR A C 1
ATOM 797 O O . TYR A 1 100 ? -12.190 20.429 10.260 1.00 89.12 100 TYR A O 1
ATOM 805 N N . VAL A 1 101 ? -13.388 21.728 8.880 1.00 87.44 101 VAL A N 1
ATOM 806 C CA . VAL A 1 101 ? -12.696 22.986 9.216 1.00 87.44 101 VAL A CA 1
ATOM 807 C C . VAL A 1 101 ? -12.624 23.214 10.727 1.00 87.44 101 VAL A C 1
ATOM 809 O O . VAL A 1 101 ? -11.590 23.649 11.231 1.00 87.44 101 VAL A O 1
ATOM 812 N N . GLU A 1 102 ? -13.706 22.937 11.461 1.00 88.00 102 GLU A N 1
ATOM 813 C CA . GLU A 1 102 ? -13.752 23.161 12.911 1.00 88.00 102 GLU A CA 1
ATOM 814 C C . GLU A 1 102 ? -12.783 22.232 13.654 1.00 88.00 102 GLU A C 1
ATOM 816 O O . GLU A 1 102 ? -12.068 22.672 14.554 1.00 88.00 102 GLU A O 1
ATOM 821 N N . GLU A 1 103 ? -12.720 20.966 13.246 1.00 90.75 103 GLU A N 1
ATOM 822 C CA . GLU A 1 103 ? -11.877 19.931 13.836 1.00 90.75 103 GLU A CA 1
ATOM 823 C C . GLU A 1 103 ? -10.402 20.059 13.441 1.00 90.75 103 GLU A C 1
ATOM 825 O O . GLU A 1 103 ? -9.530 19.641 14.201 1.00 90.75 103 GLU A O 1
ATOM 830 N N . THR A 1 104 ? -10.109 20.647 12.277 1.00 88.88 104 THR A N 1
ATOM 831 C CA . THR A 1 104 ? -8.744 20.736 11.733 1.00 88.88 104 THR A CA 1
ATOM 832 C C . THR A 1 104 ? -8.122 22.124 11.848 1.00 88.88 104 THR A C 1
ATOM 834 O O . THR A 1 104 ? -7.000 22.339 11.388 1.00 88.88 104 THR A O 1
ATOM 837 N N . THR A 1 105 ? -8.818 23.076 12.478 1.00 87.62 105 THR A N 1
ATOM 838 C CA . THR A 1 105 ? -8.305 24.435 12.687 1.00 87.62 105 THR A CA 1
ATOM 839 C C . THR A 1 105 ? -6.997 24.406 13.484 1.00 87.62 105 THR A C 1
ATOM 841 O O . THR A 1 105 ? -6.954 23.949 14.625 1.00 87.62 105 THR A O 1
ATOM 844 N N . GLY A 1 106 ? -5.936 24.977 12.908 1.00 83.94 106 GLY A N 1
ATOM 845 C CA . GLY A 1 106 ? -4.629 25.105 13.560 1.00 83.94 106 GLY A CA 1
ATOM 846 C C . GLY A 1 106 ? -3.741 23.861 13.482 1.00 83.94 106 GLY A C 1
ATOM 847 O O . GLY A 1 106 ? -2.650 23.888 14.052 1.00 83.94 106 GLY A O 1
ATOM 848 N N . LEU A 1 107 ? -4.176 22.811 12.779 1.00 87.81 107 LEU A N 1
ATOM 849 C CA . LEU A 1 107 ? -3.327 21.668 12.443 1.00 87.81 107 LEU A CA 1
ATOM 850 C C . LEU A 1 107 ? -2.379 22.029 11.297 1.00 87.81 107 LEU A C 1
ATOM 852 O O . LEU A 1 107 ? -2.689 22.872 10.453 1.00 87.81 107 LEU A O 1
ATOM 856 N N . SER A 1 108 ? -1.203 21.407 11.291 1.00 81.25 108 SER A N 1
ATOM 857 C CA . SER A 1 108 ? -0.096 21.782 10.406 1.00 81.25 108 SER A CA 1
ATOM 858 C C . SER A 1 108 ? 0.192 20.772 9.298 1.00 81.25 108 SER A C 1
ATOM 860 O O . SER A 1 108 ? 0.815 21.127 8.299 1.00 81.25 108 SER A O 1
ATOM 862 N N . ASN A 1 109 ? -0.244 19.522 9.463 1.00 83.31 109 ASN A N 1
ATOM 863 C CA . ASN A 1 109 ? 0.006 18.445 8.511 1.00 83.31 109 ASN A CA 1
ATOM 864 C C . ASN A 1 109 ? -1.108 17.383 8.525 1.00 83.31 109 ASN A C 1
ATOM 866 O O . ASN A 1 109 ? -1.967 17.352 9.407 1.00 83.31 109 ASN A O 1
ATOM 870 N N . ILE A 1 110 ? -1.086 16.508 7.519 1.00 83.00 110 ILE A N 1
ATOM 871 C CA . ILE A 1 110 ? -2.087 15.454 7.334 1.00 83.00 110 ILE A CA 1
ATOM 872 C C . ILE A 1 110 ? -2.021 14.363 8.416 1.00 83.00 110 ILE A C 1
ATOM 874 O O . ILE A 1 110 ? -3.059 13.802 8.754 1.00 83.00 110 ILE A O 1
ATOM 878 N N . GLU A 1 111 ? -0.853 14.075 9.003 1.00 84.38 111 GLU A N 1
ATOM 879 C CA . GLU A 1 111 ? -0.751 13.096 10.097 1.00 84.38 111 GLU A CA 1
ATOM 880 C C . GLU A 1 111 ? -1.526 13.578 11.333 1.00 84.38 111 GLU A C 1
ATOM 882 O O . GLU A 1 111 ? -2.329 12.821 11.875 1.00 84.38 111 GLU A O 1
ATOM 887 N N . GLU A 1 112 ? -1.391 14.857 11.703 1.00 87.50 112 GLU A N 1
ATOM 888 C CA . GLU A 1 112 ? -2.177 15.487 12.774 1.00 87.50 112 GLU A CA 1
ATOM 889 C C . GLU A 1 112 ? -3.681 15.455 12.475 1.00 87.50 112 GLU A C 1
ATOM 891 O O . GLU A 1 112 ? -4.484 15.116 13.344 1.00 87.50 112 GLU A O 1
ATOM 896 N N . VAL A 1 113 ? -4.074 15.772 11.236 1.00 90.00 113 VAL A N 1
ATOM 897 C CA . VAL A 1 113 ? -5.478 15.695 10.795 1.00 90.00 113 VAL A CA 1
ATOM 898 C C . VAL A 1 113 ? -6.022 14.278 10.972 1.00 90.00 113 VAL A C 1
ATOM 900 O O . VAL A 1 113 ? -7.100 14.091 11.537 1.00 90.00 113 VAL A O 1
ATOM 903 N N . LEU A 1 114 ? -5.287 13.268 10.505 1.00 91.06 114 LEU A N 1
ATOM 904 C CA . LEU A 1 114 ? -5.697 11.870 10.604 1.00 91.06 114 LEU A CA 1
ATOM 905 C C . LEU A 1 114 ? -5.734 11.395 12.058 1.00 91.06 114 LEU A C 1
ATOM 907 O O . LEU A 1 114 ? -6.651 10.662 12.426 1.00 91.06 114 LEU A O 1
ATOM 911 N N . GLU A 1 115 ? -4.797 11.833 12.899 1.00 90.44 115 GLU A N 1
ATOM 912 C CA . GLU A 1 115 ? -4.811 11.528 14.328 1.00 90.44 115 GLU A CA 1
ATOM 913 C C . GLU A 1 115 ? -6.050 12.117 15.018 1.00 90.44 115 GLU A C 1
ATOM 915 O O . GLU A 1 115 ? -6.707 11.416 15.788 1.00 90.44 115 GLU A O 1
ATOM 920 N N . VAL A 1 116 ? -6.428 13.359 14.700 1.00 92.69 116 VAL A N 1
ATOM 921 C CA . VAL A 1 116 ? -7.622 14.005 15.268 1.00 92.69 116 VAL A CA 1
ATOM 922 C C . VAL A 1 116 ? -8.913 13.351 14.771 1.00 92.69 116 VAL A C 1
ATOM 924 O O . VAL A 1 116 ? -9.795 13.046 15.575 1.00 92.69 116 VAL A O 1
ATOM 927 N N . LEU A 1 117 ? -9.035 13.121 13.461 1.00 93.88 117 LEU A N 1
ATOM 928 C CA . LEU A 1 117 ? -10.290 12.670 12.848 1.00 93.88 117 LEU A CA 1
ATOM 929 C C . LEU A 1 117 ? -10.493 11.155 12.934 1.00 93.88 117 LEU A C 1
ATOM 931 O O . LEU A 1 117 ? -11.594 10.679 13.205 1.00 93.88 117 LEU A O 1
ATOM 935 N N . ALA A 1 118 ? -9.436 10.383 12.694 1.00 92.75 118 ALA A N 1
ATOM 936 C CA . ALA A 1 118 ? -9.485 8.928 12.614 1.00 92.75 118 ALA A CA 1
ATOM 937 C C . ALA A 1 118 ? -8.750 8.251 13.782 1.00 92.75 118 ALA A C 1
ATOM 939 O O . ALA A 1 118 ? -8.939 7.059 14.021 1.00 92.75 118 ALA A O 1
ATOM 940 N N . GLY A 1 119 ? -7.979 8.976 14.591 1.00 91.12 119 GLY A N 1
ATOM 941 C CA . GLY A 1 119 ? -7.146 8.403 15.646 1.00 91.12 119 GLY A CA 1
ATOM 942 C C . GLY A 1 119 ? -5.782 7.920 15.135 1.00 91.12 119 GLY A C 1
ATOM 943 O O . GLY A 1 119 ? -5.499 7.952 13.938 1.00 91.12 119 GLY A O 1
ATOM 944 N N . PRO A 1 120 ? -4.937 7.384 16.030 1.00 89.12 120 PRO A N 1
ATOM 945 C CA . PRO A 1 120 ? -3.509 7.163 15.765 1.00 89.12 120 PRO A CA 1
ATOM 946 C C . PRO A 1 120 ? -3.205 6.105 14.693 1.00 89.12 120 PRO A C 1
ATOM 948 O O . PRO A 1 120 ? -2.090 6.029 14.186 1.00 89.12 120 PRO A O 1
ATOM 951 N N . PHE A 1 121 ? -4.192 5.283 14.327 1.00 90.25 121 PHE A N 1
ATOM 952 C CA . PHE A 1 121 ? -4.056 4.269 13.278 1.00 90.25 121 PHE A CA 1
ATOM 953 C C . PHE A 1 121 ? -4.579 4.732 11.910 1.00 90.25 121 PHE A C 1
ATOM 955 O O . PHE A 1 121 ? -4.428 4.002 10.931 1.00 90.25 121 PHE A O 1
ATOM 962 N N . GLY A 1 122 ? -5.180 5.927 11.826 1.00 91.06 122 GLY A N 1
ATOM 963 C CA . GLY A 1 122 ? -5.763 6.470 10.597 1.00 91.06 122 GLY A CA 1
ATOM 964 C C . GLY A 1 122 ? -4.753 6.606 9.463 1.00 91.06 122 GLY A C 1
ATOM 965 O O . GLY A 1 122 ? -5.061 6.237 8.332 1.00 91.06 122 GLY A O 1
ATOM 966 N N . LYS A 1 123 ? -3.522 7.024 9.782 1.00 89.88 123 LYS A N 1
ATOM 967 C CA . LYS A 1 123 ? -2.426 7.157 8.811 1.00 89.88 123 LYS A CA 1
ATOM 968 C C . LYS A 1 123 ? -2.167 5.890 8.000 1.00 89.88 123 LYS A C 1
ATOM 970 O O . LYS A 1 123 ? -1.997 5.974 6.795 1.00 89.88 123 LYS A O 1
ATOM 975 N N . TYR A 1 124 ? -2.253 4.716 8.620 1.00 90.62 124 TYR A N 1
ATOM 976 C CA . TYR A 1 124 ? -1.988 3.449 7.938 1.00 90.62 124 TYR A CA 1
ATOM 977 C C . TYR A 1 124 ? -3.068 3.080 6.928 1.00 90.62 124 TYR A C 1
ATOM 979 O O . TYR A 1 124 ? -2.769 2.610 5.835 1.00 90.62 124 TYR A O 1
ATOM 987 N N . VAL A 1 125 ? -4.336 3.296 7.282 1.00 94.38 125 VAL A N 1
ATOM 988 C CA . VAL A 1 125 ? -5.442 3.078 6.343 1.00 94.38 125 VAL A CA 1
ATOM 989 C C . VAL A 1 125 ? -5.352 4.085 5.200 1.00 94.38 125 VAL A C 1
ATOM 991 O O . VAL A 1 125 ? -5.486 3.688 4.047 1.00 94.38 125 VAL A O 1
ATOM 994 N N . PHE A 1 126 ? -5.079 5.354 5.507 1.00 92.12 126 PHE A N 1
ATOM 995 C CA . PHE A 1 126 ? -4.911 6.402 4.504 1.00 92.12 126 PHE A CA 1
ATOM 996 C C . PHE A 1 126 ? -3.779 6.082 3.517 1.00 92.12 126 PHE A C 1
ATOM 998 O O . PHE A 1 126 ? -3.997 6.119 2.308 1.00 92.12 126 PHE A O 1
ATOM 1005 N N . GLU A 1 127 ? -2.602 5.695 4.016 1.00 87.94 127 GLU A N 1
ATOM 1006 C CA . GLU A 1 127 ? -1.459 5.298 3.185 1.00 87.94 127 GLU A CA 1
ATOM 1007 C C . GLU A 1 127 ? -1.799 4.095 2.301 1.00 87.94 127 GLU A C 1
ATOM 1009 O O . GLU A 1 127 ? -1.556 4.140 1.098 1.00 87.94 127 GLU A O 1
ATOM 1014 N N . ILE A 1 128 ? -2.447 3.059 2.849 1.00 91.81 128 ILE A N 1
ATOM 1015 C CA . ILE A 1 128 ? -2.884 1.905 2.051 1.00 91.81 128 ILE A CA 1
ATOM 1016 C C . ILE A 1 128 ? -3.871 2.319 0.961 1.00 91.81 128 ILE A C 1
ATOM 1018 O O . ILE A 1 128 ? -3.730 1.857 -0.169 1.00 91.81 128 ILE A O 1
ATOM 1022 N N . LEU A 1 129 ? -4.849 3.179 1.256 1.00 93.00 129 LEU A N 1
ATOM 1023 C CA . LEU A 1 129 ? -5.801 3.652 0.249 1.00 93.00 129 LEU A CA 1
ATOM 1024 C C . LEU A 1 129 ? -5.077 4.365 -0.892 1.00 93.00 129 LEU A C 1
ATOM 1026 O O . LEU A 1 129 ? -5.267 3.994 -2.049 1.00 93.00 129 LEU A O 1
ATOM 1030 N N . ILE A 1 130 ? -4.230 5.344 -0.567 1.00 88.56 130 ILE A N 1
ATOM 1031 C CA . ILE A 1 130 ? -3.486 6.110 -1.568 1.00 88.56 130 ILE A CA 1
ATOM 1032 C C . ILE A 1 130 ? -2.600 5.186 -2.399 1.00 88.56 130 ILE A C 1
ATOM 1034 O O . ILE A 1 130 ? -2.745 5.151 -3.620 1.00 88.56 130 ILE A O 1
ATOM 1038 N N . HIS A 1 131 ? -1.744 4.398 -1.744 1.00 87.19 131 HIS A N 1
ATOM 1039 C CA . HIS A 1 131 ? -0.795 3.527 -2.431 1.00 87.19 131 HIS A CA 1
ATOM 1040 C C . HIS A 1 131 ? -1.523 2.562 -3.370 1.00 87.19 131 HIS A C 1
ATOM 1042 O O . HIS A 1 131 ? -1.154 2.418 -4.533 1.00 87.19 131 HIS A O 1
ATOM 1048 N N . SER A 1 132 ? -2.603 1.940 -2.891 1.00 91.56 132 SER A N 1
ATOM 1049 C CA . SER A 1 132 ? -3.351 0.968 -3.689 1.00 91.56 132 SER A CA 1
ATOM 1050 C C . SER A 1 132 ? -4.034 1.610 -4.893 1.00 91.56 132 SER A C 1
ATOM 1052 O O . SER A 1 132 ? -4.035 1.026 -5.975 1.00 91.56 132 SER A O 1
ATOM 1054 N N . TYR A 1 133 ? -4.627 2.799 -4.730 1.00 92.50 133 TYR A N 1
ATOM 1055 C CA . TYR A 1 133 ? -5.290 3.480 -5.839 1.00 92.50 133 TYR A CA 1
ATOM 1056 C C . TYR A 1 133 ? -4.289 3.993 -6.870 1.00 92.50 133 TYR A C 1
ATOM 1058 O O . TYR A 1 133 ? -4.488 3.752 -8.059 1.00 92.50 133 TYR A O 1
ATOM 1066 N N . GLU A 1 134 ? -3.211 4.654 -6.451 1.00 88.62 134 GLU A N 1
ATOM 1067 C CA . GLU A 1 134 ? -2.170 5.108 -7.376 1.00 88.62 134 GLU A CA 1
ATOM 1068 C C . GLU A 1 134 ? -1.634 3.954 -8.221 1.00 88.62 134 GLU A C 1
ATOM 1070 O O . GLU A 1 134 ? -1.564 4.060 -9.450 1.00 88.62 134 GLU A O 1
ATOM 1075 N N . GLU A 1 135 ? -1.322 2.832 -7.571 1.00 90.50 135 GLU A N 1
ATOM 1076 C CA . GLU A 1 135 ? -0.803 1.662 -8.260 1.00 90.50 135 GLU A CA 1
ATOM 1077 C C . GLU A 1 135 ? -1.848 1.061 -9.205 1.00 90.50 135 GLU A C 1
ATOM 1079 O O . GLU A 1 135 ? -1.557 0.858 -10.384 1.00 90.50 135 GLU A O 1
ATOM 1084 N N . TYR A 1 136 ? -3.093 0.882 -8.748 1.00 91.88 136 TYR A N 1
ATOM 1085 C CA . TYR A 1 136 ? -4.191 0.390 -9.582 1.00 91.88 136 TYR A CA 1
ATOM 1086 C C . TYR A 1 136 ? -4.393 1.245 -10.837 1.00 91.88 136 TYR A C 1
ATOM 1088 O O . TYR A 1 136 ? -4.428 0.725 -11.955 1.00 91.88 136 TYR A O 1
ATOM 1096 N N . TYR A 1 137 ? -4.536 2.565 -10.675 1.00 89.62 137 TYR A N 1
ATOM 1097 C CA . TYR A 1 137 ? -4.830 3.461 -11.791 1.00 89.62 137 TYR A CA 1
ATOM 1098 C C . TYR A 1 137 ? -3.684 3.527 -12.794 1.00 89.62 137 TYR A C 1
ATOM 1100 O O . TYR A 1 137 ? -3.962 3.582 -13.992 1.00 89.62 137 TYR A O 1
ATOM 1108 N N . PHE A 1 138 ? -2.435 3.475 -12.328 1.00 90.25 138 PHE A N 1
ATOM 1109 C CA . PHE A 1 138 ? -1.276 3.464 -13.209 1.00 90.25 138 PHE A CA 1
ATOM 1110 C C . PHE A 1 138 ? -1.115 2.116 -13.922 1.00 90.25 138 PHE A C 1
ATOM 1112 O O . PHE A 1 138 ? -0.969 2.061 -15.142 1.00 90.25 138 PHE A O 1
ATOM 1119 N N . VAL A 1 139 ? -1.138 1.008 -13.179 1.00 90.56 139 VAL A N 1
ATOM 1120 C CA . VAL A 1 139 ? -0.751 -0.317 -13.684 1.00 90.56 139 VAL A CA 1
ATOM 1121 C C . VAL A 1 139 ? -1.841 -0.963 -14.535 1.00 90.56 139 VAL A C 1
ATOM 1123 O O . VAL A 1 139 ? -1.509 -1.691 -15.474 1.00 90.56 139 VAL A O 1
ATOM 1126 N N . LYS A 1 140 ? -3.129 -0.691 -14.284 1.00 87.94 140 LYS A N 1
ATOM 1127 C CA . LYS A 1 140 ? -4.243 -1.315 -15.030 1.00 87.94 140 LYS A CA 1
ATOM 1128 C C . LYS A 1 140 ? -4.205 -1.066 -16.542 1.00 87.94 140 LYS A C 1
ATOM 1130 O O . LYS A 1 140 ? -4.802 -1.823 -17.303 1.00 87.94 140 LYS A O 1
ATOM 1135 N N . GLU A 1 141 ? -3.515 -0.018 -16.993 1.00 87.00 141 GLU A N 1
ATOM 1136 C CA . GLU A 1 141 ? -3.349 0.288 -18.419 1.00 87.00 141 GLU A CA 1
ATOM 1137 C C . GLU A 1 141 ? -2.270 -0.579 -19.099 1.00 87.00 141 GLU A C 1
ATOM 1139 O O . GLU A 1 141 ? -2.182 -0.622 -20.329 1.00 87.00 141 GLU A O 1
ATOM 1144 N N . PHE A 1 142 ? -1.467 -1.315 -18.321 1.00 90.44 142 PHE A N 1
ATOM 1145 C CA . PHE A 1 142 ? -0.277 -2.023 -18.785 1.00 90.44 142 PHE A CA 1
ATOM 1146 C C . PHE A 1 142 ? -0.272 -3.492 -18.347 1.00 90.44 142 PHE A C 1
ATOM 1148 O O . PHE A 1 142 ? 0.362 -3.852 -17.359 1.00 90.44 142 PHE A O 1
ATOM 1155 N N . GLN A 1 143 ? -0.869 -4.375 -19.157 1.00 88.94 143 GLN A N 1
ATOM 1156 C CA . GLN A 1 143 ? -0.958 -5.819 -18.862 1.00 88.94 143 GLN A CA 1
ATOM 1157 C C . GLN A 1 143 ? 0.370 -6.475 -18.449 1.00 88.94 143 GLN A C 1
ATOM 1159 O O . GLN A 1 143 ? 0.384 -7.333 -17.573 1.00 88.94 143 GLN A O 1
ATOM 1164 N N . GLY A 1 144 ? 1.489 -6.083 -19.070 1.00 91.00 144 GLY A N 1
ATOM 1165 C CA . GLY A 1 144 ? 2.806 -6.618 -18.712 1.00 91.00 144 GLY A CA 1
ATOM 1166 C C . GLY A 1 144 ? 3.240 -6.241 -17.294 1.00 91.00 144 GLY A C 1
ATOM 1167 O O . GLY A 1 144 ? 3.810 -7.072 -16.599 1.00 91.00 144 GLY A O 1
ATOM 1168 N N . LEU A 1 145 ? 2.932 -5.018 -16.847 1.00 92.00 145 LEU A N 1
ATOM 1169 C CA . LEU A 1 145 ? 3.175 -4.603 -15.467 1.00 92.00 145 LEU A CA 1
ATOM 1170 C C . LEU A 1 145 ? 2.195 -5.295 -14.522 1.00 92.00 145 LEU A C 1
ATOM 1172 O O . LEU A 1 145 ? 2.638 -5.831 -13.516 1.00 92.00 145 LEU A O 1
ATOM 1176 N N . SER A 1 146 ? 0.907 -5.379 -14.876 1.00 92.69 146 SER A N 1
ATOM 1177 C CA . SER A 1 146 ? -0.086 -6.090 -14.058 1.00 92.69 146 SER A CA 1
ATOM 1178 C C . SER A 1 146 ? 0.338 -7.534 -13.773 1.00 92.69 146 SER A C 1
ATOM 1180 O O . SER A 1 146 ? 0.237 -7.978 -12.637 1.00 92.69 146 SER A O 1
ATOM 1182 N N . SER A 1 147 ? 0.885 -8.236 -14.773 1.00 93.25 147 SER A N 1
ATOM 1183 C CA . SER A 1 147 ? 1.413 -9.597 -14.604 1.00 93.25 147 SER A CA 1
ATOM 1184 C C . SER A 1 147 ? 2.620 -9.656 -13.662 1.00 93.25 147 SER A C 1
ATOM 1186 O O . SER A 1 147 ? 2.720 -10.587 -12.872 1.00 93.25 147 SER A O 1
ATOM 1188 N N . ILE A 1 148 ? 3.530 -8.676 -13.727 1.00 93.56 148 ILE A N 1
ATOM 1189 C CA . ILE A 1 148 ? 4.688 -8.610 -12.821 1.00 93.56 148 ILE A CA 1
ATOM 1190 C C . ILE A 1 148 ? 4.217 -8.397 -11.378 1.00 93.56 148 ILE A C 1
ATOM 1192 O O . ILE A 1 148 ? 4.663 -9.106 -10.478 1.00 93.56 148 ILE A O 1
ATOM 1196 N N . PHE A 1 149 ? 3.303 -7.450 -11.149 1.00 93.50 149 PHE A N 1
ATOM 1197 C CA . PHE A 1 149 ? 2.759 -7.187 -9.816 1.00 93.50 149 PHE A CA 1
ATOM 1198 C C . PHE A 1 149 ? 1.936 -8.370 -9.285 1.00 93.50 149 PHE A C 1
ATOM 1200 O O . PHE A 1 149 ? 2.066 -8.709 -8.110 1.00 93.50 149 PHE A O 1
ATOM 1207 N N . GLU A 1 150 ? 1.169 -9.064 -10.136 1.00 94.69 150 GLU A N 1
ATOM 1208 C CA . GLU A 1 150 ? 0.499 -10.319 -9.768 1.00 94.69 150 GLU A CA 1
ATOM 1209 C C . GLU A 1 150 ? 1.502 -11.340 -9.215 1.00 94.69 150 GLU A C 1
ATOM 1211 O O . GLU A 1 150 ? 1.289 -11.874 -8.125 1.00 94.69 150 GLU A O 1
ATOM 1216 N N . ASP A 1 151 ? 2.615 -11.581 -9.913 1.00 93.62 151 ASP A N 1
ATOM 1217 C CA . ASP A 1 151 ? 3.628 -12.540 -9.469 1.00 93.62 151 ASP A CA 1
ATOM 1218 C C . ASP A 1 151 ? 4.308 -12.111 -8.156 1.00 93.62 151 ASP A C 1
ATOM 1220 O O . ASP A 1 151 ? 4.474 -12.945 -7.256 1.00 93.62 151 ASP A O 1
ATOM 1224 N N . VAL A 1 152 ? 4.631 -10.817 -8.005 1.00 91.00 152 VAL A N 1
ATOM 1225 C CA . VAL A 1 152 ? 5.188 -10.242 -6.762 1.00 91.00 152 VAL A CA 1
ATOM 1226 C C . VAL A 1 152 ? 4.252 -10.469 -5.583 1.00 91.00 152 VAL A C 1
ATOM 1228 O O . VAL A 1 152 ? 4.647 -11.062 -4.574 1.00 91.00 152 VAL A O 1
ATOM 1231 N N . TYR A 1 153 ? 2.992 -10.064 -5.712 1.00 92.88 153 TYR A N 1
ATOM 1232 C CA . TYR A 1 153 ? 2.040 -10.183 -4.616 1.00 92.88 153 TYR A CA 1
ATOM 1233 C C . TYR A 1 153 ? 1.631 -11.628 -4.347 1.00 92.88 153 TYR A C 1
ATOM 1235 O O . TYR A 1 153 ? 1.363 -11.989 -3.204 1.00 92.88 153 TYR A O 1
ATOM 1243 N N . LYS A 1 154 ? 1.634 -12.503 -5.354 1.00 93.69 154 LYS A N 1
ATOM 1244 C CA . LYS A 1 154 ? 1.363 -13.933 -5.166 1.00 93.69 154 LYS A CA 1
ATOM 1245 C C . LYS A 1 154 ? 2.441 -14.628 -4.341 1.00 93.69 154 LYS A C 1
ATOM 1247 O O . LYS A 1 154 ? 2.119 -15.517 -3.547 1.00 93.69 154 LYS A O 1
ATOM 1252 N N . GLU A 1 155 ? 3.707 -14.245 -4.510 1.00 91.44 155 GLU A N 1
ATOM 1253 C CA . GLU A 1 155 ? 4.806 -14.765 -3.693 1.00 91.44 155 GLU A CA 1
ATOM 1254 C C . GLU A 1 155 ? 4.635 -14.382 -2.217 1.00 91.44 155 GLU A C 1
ATOM 1256 O O . GLU A 1 155 ? 4.792 -15.229 -1.325 1.00 91.44 155 GLU A O 1
ATOM 1261 N N . SER A 1 156 ? 4.282 -13.124 -1.960 1.00 88.81 156 SER A N 1
ATOM 1262 C CA . SER A 1 156 ? 4.193 -12.572 -0.611 1.00 88.81 156 SER A CA 1
ATOM 1263 C C . SER A 1 156 ? 2.866 -12.896 0.100 1.00 88.81 156 SER A C 1
ATOM 1265 O O . SER A 1 156 ? 2.836 -12.999 1.330 1.00 88.81 156 SER A O 1
ATOM 1267 N N . PHE A 1 157 ? 1.790 -13.183 -0.648 1.00 91.31 157 PHE A N 1
ATOM 1268 C CA . PHE A 1 157 ? 0.426 -13.387 -0.136 1.00 91.31 157 PHE A CA 1
ATOM 1269 C C . PHE A 1 157 ? 0.328 -14.411 1.005 1.00 91.31 157 PHE A C 1
ATOM 1271 O O . PHE A 1 157 ? -0.386 -14.214 1.990 1.00 91.31 157 PHE A O 1
ATOM 1278 N N . ASN A 1 158 ? 1.074 -15.516 0.917 1.00 87.62 158 ASN A N 1
ATOM 1279 C CA . ASN A 1 158 ? 1.022 -16.573 1.934 1.00 87.62 158 ASN A CA 1
ATOM 1280 C C . ASN A 1 158 ? 1.479 -16.097 3.321 1.00 87.62 158 ASN A C 1
ATOM 1282 O O . ASN A 1 158 ? 1.088 -16.690 4.330 1.00 87.62 158 ASN A O 1
ATOM 1286 N N . GLN A 1 159 ? 2.288 -15.039 3.386 1.00 90.56 159 GLN A N 1
ATOM 1287 C CA . GLN A 1 159 ? 2.779 -14.489 4.644 1.00 90.56 159 GLN A CA 1
ATOM 1288 C C . GLN A 1 159 ? 1.715 -13.659 5.374 1.00 90.56 159 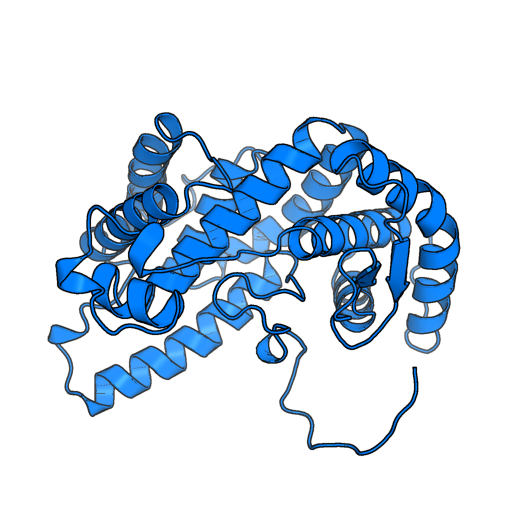GLN A C 1
ATOM 1290 O O . GLN A 1 159 ? 1.790 -13.556 6.598 1.00 90.56 159 GLN A O 1
ATOM 1295 N N . ILE A 1 160 ? 0.677 -13.171 4.675 1.00 93.56 160 ILE A N 1
ATOM 1296 C CA . ILE A 1 160 ? -0.412 -12.376 5.271 1.00 93.56 160 ILE A CA 1
ATOM 1297 C C . ILE A 1 160 ? -1.058 -13.142 6.435 1.00 93.56 160 ILE A C 1
ATOM 1299 O O . ILE A 1 160 ? -1.332 -12.585 7.494 1.00 93.56 160 ILE A O 1
ATOM 1303 N N . LYS A 1 161 ? -1.219 -14.464 6.317 1.00 91.62 161 LYS A N 1
ATOM 1304 C CA . LYS A 1 161 ? -1.816 -15.303 7.376 1.00 91.62 161 LYS A CA 1
ATOM 1305 C C . LYS A 1 161 ? -1.053 -15.292 8.706 1.00 91.62 161 LYS A C 1
ATOM 1307 O O . LYS A 1 161 ? -1.644 -15.630 9.728 1.00 91.62 161 LYS A O 1
ATOM 1312 N N . ASN A 1 162 ? 0.216 -14.890 8.700 1.00 92.56 162 ASN A N 1
ATOM 1313 C CA . ASN A 1 162 ? 1.058 -14.825 9.893 1.00 92.56 162 ASN A CA 1
ATOM 1314 C C . ASN A 1 162 ? 1.082 -13.434 10.544 1.00 92.56 162 ASN A C 1
ATOM 1316 O O . ASN A 1 162 ? 1.667 -13.289 11.616 1.00 92.56 162 ASN A O 1
ATOM 1320 N N . LEU A 1 163 ? 0.479 -12.423 9.912 1.00 93.50 163 LEU A N 1
ATOM 1321 C CA . LEU A 1 163 ? 0.464 -11.057 10.429 1.00 93.50 163 LEU A CA 1
ATOM 1322 C C . LEU A 1 163 ? -0.577 -10.886 11.541 1.00 93.50 163 LEU A C 1
ATOM 1324 O O . LEU A 1 163 ? -1.511 -11.681 11.689 1.00 93.50 163 LEU A O 1
ATOM 1328 N N . LYS A 1 164 ? -0.452 -9.796 12.303 1.00 94.00 164 LYS A N 1
ATOM 1329 C CA . LYS A 1 164 ? -1.489 -9.388 13.263 1.00 94.00 164 LYS A CA 1
ATOM 1330 C C . LYS A 1 164 ? -2.791 -9.016 12.549 1.00 94.00 164 LYS A C 1
ATOM 1332 O O . LYS A 1 164 ? -2.777 -8.575 11.407 1.00 94.00 164 LYS A O 1
ATOM 1337 N N . ALA A 1 165 ? -3.921 -9.141 13.245 1.00 95.44 165 ALA A N 1
ATOM 1338 C CA . ALA A 1 165 ? -5.254 -9.011 12.646 1.00 95.44 165 ALA A CA 1
ATOM 1339 C C . ALA A 1 165 ? -5.485 -7.693 11.879 1.00 95.44 165 ALA A C 1
ATOM 1341 O O . ALA A 1 165 ? -6.079 -7.711 10.804 1.00 95.44 165 ALA A O 1
ATOM 1342 N N . PHE A 1 166 ? -4.993 -6.563 12.396 1.00 96.25 166 PHE A N 1
ATOM 1343 C CA . PHE A 1 166 ? -5.082 -5.282 11.691 1.00 96.25 166 PHE A CA 1
ATOM 1344 C C . PHE A 1 166 ? -4.219 -5.254 10.421 1.00 96.25 166 PHE A C 1
ATOM 1346 O O . PHE A 1 166 ? -4.693 -4.836 9.373 1.00 96.25 166 PHE A O 1
ATOM 1353 N N . ASN A 1 167 ? -3.003 -5.799 10.471 1.00 95.19 167 ASN A N 1
ATOM 1354 C CA . ASN A 1 167 ? -2.113 -5.892 9.310 1.00 95.19 167 ASN A CA 1
ATOM 1355 C C . ASN A 1 167 ? -2.677 -6.836 8.244 1.00 95.19 167 ASN A C 1
ATOM 1357 O O . ASN A 1 167 ? -2.626 -6.523 7.063 1.00 95.19 167 ASN A O 1
ATOM 1361 N N . GLN A 1 168 ? -3.306 -7.943 8.657 1.00 96.94 168 GLN A N 1
ATOM 1362 C CA . GLN A 1 168 ? -4.066 -8.809 7.752 1.00 96.94 168 GLN A CA 1
ATOM 1363 C C . GLN A 1 168 ? -5.152 -8.025 7.024 1.00 96.94 168 GLN A C 1
ATOM 1365 O O . GLN A 1 168 ? -5.268 -8.128 5.809 1.00 96.94 168 GLN A O 1
ATOM 1370 N N . PHE A 1 169 ? -5.924 -7.224 7.758 1.00 98.12 169 PHE A N 1
ATOM 1371 C CA . PHE A 1 169 ? -6.938 -6.364 7.164 1.00 98.12 169 PHE A CA 1
ATOM 1372 C C . PHE A 1 169 ? -6.335 -5.355 6.174 1.00 98.12 169 PHE A C 1
ATOM 1374 O O . PHE A 1 169 ? -6.828 -5.270 5.055 1.00 98.12 169 PHE A O 1
ATOM 1381 N N . LEU A 1 170 ? -5.258 -4.650 6.536 1.00 96.88 170 LEU A N 1
ATOM 1382 C CA . LEU A 1 170 ? -4.597 -3.680 5.654 1.00 96.88 170 LEU A CA 1
ATOM 1383 C C . LEU A 1 170 ? -4.083 -4.327 4.358 1.00 96.88 170 LEU A C 1
ATOM 1385 O O . LEU A 1 170 ? -4.317 -3.796 3.275 1.00 96.88 170 LEU A O 1
ATOM 1389 N N . SER A 1 171 ? -3.452 -5.502 4.437 1.00 95.75 171 SER A N 1
ATOM 1390 C CA . SER A 1 171 ? -2.988 -6.226 3.244 1.00 95.75 171 SER A CA 1
ATOM 1391 C C . SER A 1 171 ? -4.144 -6.713 2.366 1.00 95.75 171 SER A C 1
ATOM 1393 O O . SER A 1 171 ? -4.055 -6.677 1.143 1.00 95.75 171 SER A O 1
ATOM 1395 N N . LEU A 1 172 ? -5.251 -7.157 2.969 1.00 97.31 172 LEU A N 1
ATOM 1396 C CA . LEU A 1 172 ? -6.449 -7.549 2.222 1.00 97.31 172 LEU A CA 1
ATOM 1397 C C . LEU A 1 172 ? -7.131 -6.340 1.570 1.00 97.31 172 LEU A C 1
ATOM 1399 O O . LEU A 1 172 ? -7.575 -6.439 0.431 1.00 97.31 172 LEU A O 1
ATOM 1403 N N . LEU A 1 173 ? -7.171 -5.195 2.258 1.00 97.12 173 LEU A N 1
ATOM 1404 C CA . LEU A 1 173 ? -7.671 -3.935 1.711 1.00 97.12 173 LEU A CA 1
ATOM 1405 C C . LEU A 1 173 ? -6.858 -3.512 0.479 1.00 97.12 173 LEU A C 1
ATOM 1407 O O . LEU A 1 173 ? -7.449 -3.162 -0.539 1.00 97.12 173 LEU A O 1
ATOM 1411 N N . PHE A 1 174 ? -5.527 -3.625 0.550 1.00 96.12 174 PHE A N 1
ATOM 1412 C CA . PHE A 1 174 ? -4.634 -3.378 -0.582 1.00 96.12 174 PHE A CA 1
ATOM 1413 C C . PHE A 1 174 ? -4.980 -4.260 -1.790 1.00 96.12 174 PHE A C 1
ATOM 1415 O O . PHE A 1 174 ? -5.191 -3.758 -2.896 1.00 96.12 174 PHE A O 1
ATOM 1422 N N . HIS A 1 175 ? -5.099 -5.578 -1.590 1.00 95.69 175 HIS A N 1
ATOM 1423 C CA . HIS A 1 175 ? -5.423 -6.502 -2.683 1.00 95.69 175 HIS A CA 1
ATOM 1424 C C . HIS A 1 175 ? -6.823 -6.288 -3.261 1.00 95.69 175 HIS A C 1
ATOM 1426 O O . HIS A 1 175 ? -7.002 -6.425 -4.468 1.00 95.69 175 HIS A O 1
ATOM 1432 N N . ASN A 1 176 ? -7.795 -5.902 -2.434 1.00 95.12 176 ASN A N 1
ATOM 1433 C CA . ASN A 1 176 ? -9.141 -5.580 -2.901 1.00 95.12 176 ASN A CA 1
ATOM 1434 C C . ASN A 1 176 ? -9.177 -4.356 -3.827 1.00 95.12 176 ASN A C 1
ATOM 1436 O O . ASN A 1 176 ? -10.026 -4.297 -4.710 1.00 95.12 176 ASN A O 1
ATOM 1440 N N . ILE A 1 177 ? -8.304 -3.370 -3.606 1.00 95.56 177 ILE A N 1
ATOM 1441 C CA . ILE A 1 177 ? -8.254 -2.150 -4.424 1.00 95.56 177 ILE A CA 1
ATOM 1442 C C . ILE A 1 177 ? -7.431 -2.382 -5.693 1.00 95.56 177 ILE A C 1
ATOM 1444 O O . ILE A 1 177 ? -7.832 -1.956 -6.773 1.00 95.56 177 ILE A O 1
ATOM 1448 N N . THR A 1 178 ? -6.283 -3.047 -5.563 1.00 93.94 178 THR A N 1
ATOM 1449 C CA . THR A 1 178 ? -5.358 -3.270 -6.684 1.00 93.94 178 THR A CA 1
ATOM 1450 C C . THR A 1 178 ? -5.812 -4.345 -7.665 1.00 93.94 178 THR A C 1
ATOM 1452 O O . THR A 1 178 ? -5.439 -4.289 -8.834 1.00 93.94 178 THR A O 1
ATOM 1455 N N . ASP A 1 179 ? -6.623 -5.306 -7.213 1.00 92.88 179 ASP A N 1
ATOM 1456 C CA . ASP A 1 179 ? -7.221 -6.365 -8.038 1.00 92.88 179 ASP A CA 1
ATOM 1457 C C . ASP A 1 179 ? -6.200 -7.243 -8.796 1.00 92.88 179 ASP A C 1
ATOM 1459 O O . ASP A 1 179 ? -6.508 -7.855 -9.816 1.00 92.88 179 ASP A O 1
ATOM 1463 N N . TYR A 1 180 ? -4.963 -7.351 -8.297 1.00 93.06 180 TYR A N 1
ATOM 1464 C CA . TYR A 1 180 ? -3.981 -8.280 -8.875 1.00 93.06 180 TYR A CA 1
ATOM 1465 C C . TYR A 1 180 ? -4.281 -9.740 -8.545 1.00 93.06 180 TYR A C 1
ATOM 1467 O O . TYR A 1 180 ? -3.934 -10.637 -9.309 1.00 93.06 180 TYR A O 1
ATOM 1475 N N . LEU A 1 181 ? -4.882 -9.996 -7.381 1.00 92.44 181 LEU A N 1
ATOM 1476 C CA . LEU A 1 181 ? -5.137 -11.338 -6.872 1.00 92.44 181 LEU A CA 1
ATOM 1477 C C . LEU A 1 181 ? -6.615 -11.504 -6.541 1.00 92.44 181 LEU A C 1
ATOM 1479 O O . LEU A 1 181 ? -7.192 -10.706 -5.807 1.00 92.44 181 LEU A O 1
ATOM 1483 N N . GLN A 1 182 ? -7.199 -12.622 -6.970 1.00 89.12 182 GLN A N 1
ATOM 1484 C CA . GLN A 1 182 ? -8.479 -13.068 -6.426 1.00 89.12 182 GLN A CA 1
ATOM 1485 C C . GLN A 1 182 ? -8.258 -13.670 -5.039 1.00 89.12 182 GLN A C 1
ATOM 1487 O O . GLN A 1 182 ? -7.791 -14.804 -4.896 1.00 89.12 182 GLN A O 1
ATOM 1492 N N . VAL A 1 183 ? -8.581 -12.893 -4.010 1.00 89.81 183 VAL A N 1
ATOM 1493 C CA . VAL A 1 183 ? -8.321 -13.266 -2.622 1.00 89.81 183 VAL A CA 1
ATOM 1494 C C . VAL A 1 183 ? -9.513 -13.989 -1.998 1.00 89.81 183 VAL A C 1
ATOM 1496 O O . VAL A 1 183 ? -10.593 -13.429 -1.830 1.00 89.81 183 VAL A O 1
ATOM 1499 N N . ASP A 1 184 ? -9.296 -15.234 -1.567 1.00 90.56 184 ASP A N 1
ATOM 1500 C CA . ASP A 1 184 ? -10.255 -15.952 -0.725 1.00 90.56 184 ASP A CA 1
ATOM 1501 C C . ASP A 1 184 ? -10.078 -15.584 0.758 1.00 90.56 184 ASP A C 1
ATOM 1503 O O . ASP A 1 184 ? -9.197 -16.091 1.468 1.00 90.56 184 ASP A O 1
ATOM 1507 N N . ILE A 1 185 ? -10.969 -14.719 1.245 1.00 94.81 185 ILE A N 1
ATOM 1508 C CA . ILE A 1 185 ? -10.962 -14.261 2.636 1.00 94.81 185 ILE A CA 1
ATOM 1509 C C . ILE A 1 185 ? -11.501 -15.300 3.635 1.00 94.81 185 ILE A C 1
ATOM 1511 O O . ILE A 1 185 ? -11.357 -15.111 4.844 1.00 94.81 185 ILE A O 1
ATOM 1515 N N . SER A 1 186 ? -12.081 -16.419 3.181 1.00 93.94 186 SER A N 1
ATOM 1516 C CA . SER A 1 186 ? -12.714 -17.420 4.060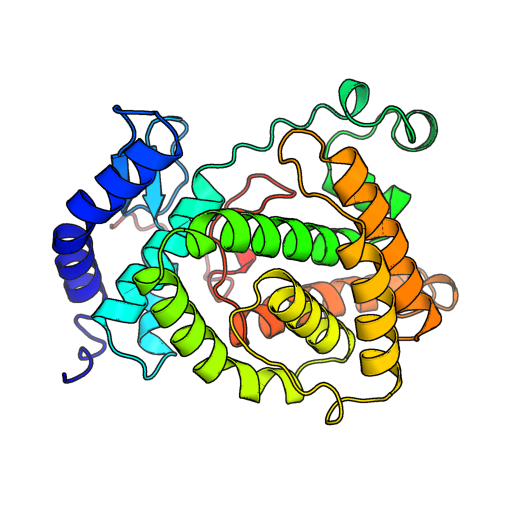 1.00 93.94 186 SER A CA 1
ATOM 1517 C C . SER A 1 186 ? -11.749 -18.055 5.066 1.00 93.94 186 SER A C 1
ATOM 1519 O O . SER A 1 186 ? -12.163 -18.531 6.125 1.00 93.94 186 SER A O 1
ATOM 1521 N N . SER A 1 187 ? -10.450 -18.020 4.756 1.00 91.50 187 SER A N 1
ATOM 1522 C CA . SER A 1 187 ? -9.384 -18.556 5.601 1.00 91.50 187 SER A CA 1
ATOM 1523 C C . SER A 1 187 ? -8.938 -17.635 6.750 1.00 91.50 187 SER A C 1
ATOM 1525 O O . SER A 1 187 ? -8.138 -18.063 7.582 1.00 91.50 187 SER A O 1
ATOM 1527 N N . PHE A 1 188 ? -9.453 -16.402 6.829 1.00 96.06 188 PHE A N 1
ATOM 1528 C CA . PHE A 1 188 ? -9.136 -15.438 7.893 1.00 96.06 188 PHE A CA 1
ATOM 1529 C C . PHE A 1 188 ? -10.153 -15.483 9.040 1.00 96.06 188 PHE A C 1
ATOM 1531 O O . PHE A 1 188 ? -11.217 -16.086 8.929 1.00 96.06 188 PHE A O 1
ATOM 1538 N N . ASN A 1 189 ? -9.851 -14.840 10.170 1.00 96.38 189 ASN A N 1
ATOM 1539 C CA . ASN A 1 189 ? -10.804 -14.737 11.279 1.00 96.38 189 ASN A CA 1
ATOM 1540 C C . ASN A 1 189 ? -12.067 -13.962 10.848 1.00 96.38 189 ASN A C 1
ATOM 1542 O O . ASN A 1 189 ? -11.982 -13.006 10.079 1.00 96.38 189 ASN A O 1
ATOM 1546 N N . LYS A 1 190 ? -13.233 -14.329 11.393 1.00 97.75 190 LYS A N 1
ATOM 1547 C CA . LYS A 1 190 ? -14.527 -13.689 11.121 1.00 97.75 190 LYS A CA 1
ATOM 1548 C C . LYS A 1 190 ? -14.495 -12.167 11.270 1.00 97.75 190 LYS A C 1
ATOM 1550 O O . LYS A 1 190 ? -15.098 -11.485 10.455 1.00 97.75 190 LYS A O 1
ATOM 1555 N N . ASN A 1 191 ? -13.796 -11.636 12.273 1.00 98.06 191 ASN A N 1
ATOM 1556 C CA . ASN A 1 191 ? -13.699 -10.185 12.459 1.00 98.06 191 ASN A CA 1
ATOM 1557 C C . ASN A 1 191 ? -13.028 -9.502 11.258 1.00 98.06 191 ASN A C 1
ATOM 1559 O O . ASN A 1 191 ? -13.520 -8.489 10.781 1.00 98.06 191 ASN A O 1
ATOM 1563 N N . ILE A 1 192 ? -11.959 -10.105 10.728 1.00 98.19 192 ILE A N 1
ATOM 1564 C CA . ILE A 1 192 ? -11.240 -9.604 9.551 1.00 98.19 192 ILE A CA 1
ATOM 1565 C C . ILE A 1 192 ? -12.134 -9.707 8.318 1.00 98.19 192 ILE A C 1
ATOM 1567 O O . ILE A 1 192 ? -12.271 -8.734 7.587 1.00 98.19 192 ILE A O 1
ATOM 1571 N N . GLN A 1 193 ? -12.792 -10.855 8.120 1.00 98.19 193 GLN A N 1
ATOM 1572 C CA . GLN A 1 193 ? -13.718 -11.051 7.001 1.00 98.19 193 GLN A CA 1
ATOM 1573 C C . GLN A 1 193 ? -14.819 -9.985 6.985 1.00 98.19 193 GLN A C 1
ATOM 1575 O O . GLN A 1 193 ? -15.066 -9.375 5.948 1.00 98.19 193 GLN A O 1
ATOM 1580 N N . THR A 1 194 ? -15.460 -9.739 8.133 1.00 98.25 194 THR A N 1
ATOM 1581 C CA . THR A 1 194 ? -16.504 -8.715 8.256 1.00 98.25 194 THR A CA 1
ATOM 1582 C C . THR A 1 194 ? -15.954 -7.333 7.924 1.00 98.25 194 THR A C 1
ATOM 1584 O O . THR A 1 194 ? -16.568 -6.635 7.123 1.00 98.25 194 THR A O 1
ATOM 1587 N N . SER A 1 195 ? -14.789 -6.961 8.469 1.00 98.50 195 SER A N 1
ATOM 1588 C CA . SER A 1 195 ? -14.171 -5.667 8.171 1.00 98.50 195 SER A CA 1
ATOM 1589 C C . SER A 1 195 ? -13.876 -5.493 6.686 1.00 98.50 195 SER A C 1
ATOM 1591 O O . SER A 1 195 ? -14.228 -4.465 6.123 1.00 98.50 195 SER A O 1
ATOM 1593 N N . VAL A 1 196 ? -13.311 -6.510 6.029 1.00 98.12 196 VAL A N 1
ATOM 1594 C CA . VAL A 1 196 ? -13.026 -6.466 4.588 1.00 98.12 196 VAL A CA 1
ATOM 1595 C C . VAL A 1 196 ? -14.312 -6.287 3.773 1.00 98.12 196 VAL A C 1
ATOM 1597 O O . VAL A 1 196 ? -14.374 -5.398 2.930 1.00 98.12 196 VAL A O 1
ATOM 1600 N N . ILE A 1 197 ? -15.360 -7.065 4.065 1.00 97.88 197 ILE A N 1
ATOM 1601 C CA . ILE A 1 197 ? -16.654 -6.990 3.360 1.00 97.88 197 ILE A CA 1
ATOM 1602 C C . ILE A 1 197 ? -17.337 -5.630 3.570 1.00 97.88 197 ILE A C 1
ATOM 1604 O O . ILE A 1 197 ? -18.001 -5.110 2.672 1.00 97.88 197 ILE A O 1
ATOM 1608 N N . GLU A 1 198 ? -17.253 -5.061 4.772 1.00 98.31 198 GLU A N 1
ATOM 1609 C CA . GLU A 1 198 ? -17.826 -3.746 5.063 1.00 98.31 198 GLU A CA 1
ATOM 1610 C C . GLU A 1 198 ? -17.052 -2.630 4.360 1.00 98.31 198 GLU A C 1
ATOM 1612 O O . GLU A 1 198 ? -17.681 -1.775 3.735 1.00 98.31 198 GLU A O 1
ATOM 1617 N N . SER A 1 199 ? -15.718 -2.680 4.375 1.00 98.12 199 SER A N 1
ATOM 1618 C CA . SER A 1 199 ? -14.873 -1.730 3.648 1.00 98.12 199 SER A CA 1
ATOM 1619 C C . SER A 1 199 ? -15.082 -1.820 2.135 1.00 98.12 199 SER A C 1
ATOM 1621 O O . SER A 1 199 ? -15.228 -0.789 1.489 1.00 98.12 199 SER A O 1
ATOM 1623 N N . GLU A 1 200 ? -15.206 -3.020 1.560 1.00 96.19 200 GLU A N 1
ATOM 1624 C CA . GLU A 1 200 ? -15.466 -3.220 0.124 1.00 96.19 200 GLU A CA 1
ATOM 1625 C C . GLU A 1 200 ? -16.752 -2.516 -0.344 1.00 96.19 200 GLU A C 1
ATOM 1627 O O . GLU A 1 200 ? -16.790 -1.904 -1.412 1.00 96.19 200 GLU A O 1
ATOM 1632 N N . LYS A 1 201 ? -17.804 -2.505 0.485 1.00 96.75 201 LYS A N 1
ATOM 1633 C CA . LYS A 1 201 ? -19.043 -1.768 0.176 1.00 96.75 201 LYS A CA 1
ATOM 1634 C C . LYS A 1 201 ? -18.823 -0.260 0.095 1.00 96.75 201 LYS A C 1
ATOM 1636 O O . LYS A 1 201 ? -19.524 0.393 -0.680 1.00 96.75 201 LYS A O 1
ATOM 1641 N N . LEU A 1 202 ? -17.905 0.287 0.891 1.00 97.25 202 LEU A N 1
ATOM 1642 C CA . LEU A 1 202 ? -17.522 1.697 0.814 1.00 97.25 202 LEU A CA 1
ATOM 1643 C C . LEU A 1 202 ? -16.711 1.951 -0.458 1.00 97.25 202 LEU A C 1
ATOM 1645 O O . LEU A 1 202 ? -17.076 2.824 -1.243 1.00 97.25 202 LEU A O 1
ATOM 1649 N N . LEU A 1 203 ? -15.695 1.117 -0.711 1.00 95.75 203 LEU A N 1
ATOM 1650 C CA . LEU A 1 203 ? -14.829 1.211 -1.890 1.00 95.75 203 LEU A CA 1
ATOM 1651 C C . LEU A 1 203 ? -15.619 1.135 -3.203 1.00 95.75 203 LEU A C 1
ATOM 1653 O O . LEU A 1 203 ? -15.383 1.929 -4.102 1.00 95.75 203 LEU A O 1
ATOM 1657 N N . SER A 1 204 ? -16.629 0.263 -3.294 1.00 92.81 204 SER A N 1
ATOM 1658 C CA . SER A 1 204 ? -17.456 0.101 -4.505 1.00 92.81 204 SER A CA 1
ATOM 1659 C C . SER A 1 204 ? -18.218 1.361 -4.946 1.00 92.81 204 SER A C 1
ATOM 1661 O O . SER A 1 204 ? -18.711 1.427 -6.072 1.00 92.81 204 SER A O 1
ATOM 1663 N N . LYS A 1 205 ? -18.358 2.348 -4.054 1.00 91.88 205 LYS A N 1
ATOM 1664 C CA . LYS A 1 205 ? -19.033 3.630 -4.309 1.00 91.88 205 LYS A CA 1
ATOM 1665 C C . LYS A 1 205 ? -18.057 4.799 -4.384 1.00 91.88 205 LYS A C 1
ATOM 1667 O O . LYS A 1 205 ? -18.477 5.909 -4.702 1.00 91.88 205 LYS A O 1
ATOM 1672 N N . PHE A 1 206 ? -16.798 4.559 -4.048 1.00 93.94 206 PHE A N 1
ATOM 1673 C CA . PHE A 1 206 ? -15.759 5.565 -4.011 1.00 93.94 206 PHE A CA 1
ATOM 1674 C C . PHE A 1 206 ? -15.116 5.692 -5.391 1.00 93.94 206 PHE A C 1
ATOM 1676 O O . PHE A 1 206 ? -14.888 4.701 -6.081 1.00 93.94 206 PHE A O 1
ATOM 1683 N N . THR A 1 207 ? -14.835 6.921 -5.810 1.00 91.31 207 THR A N 1
ATOM 1684 C CA . THR A 1 207 ? -14.040 7.192 -7.010 1.00 91.31 207 THR A CA 1
ATOM 1685 C C . THR A 1 207 ? -12.829 7.984 -6.573 1.00 91.31 207 THR A C 1
ATOM 1687 O O . THR A 1 207 ? -12.971 9.090 -6.069 1.00 91.31 207 THR A O 1
ATOM 1690 N N . TYR A 1 208 ? -11.647 7.407 -6.754 1.00 90.62 208 TYR A N 1
ATOM 1691 C CA . TYR A 1 208 ? -10.413 8.074 -6.379 1.00 90.62 208 TYR A CA 1
ATOM 1692 C C . TYR A 1 208 ? -10.136 9.272 -7.295 1.00 90.62 208 TYR A C 1
ATOM 1694 O O . TYR A 1 208 ? -10.131 9.137 -8.522 1.00 90.62 208 TYR A O 1
ATOM 1702 N N . ASP A 1 209 ? -9.875 10.424 -6.681 1.00 87.81 209 ASP A N 1
ATOM 1703 C CA . ASP A 1 209 ? -9.368 11.636 -7.317 1.00 87.81 209 ASP A CA 1
ATOM 1704 C C . ASP A 1 209 ? -8.179 12.141 -6.497 1.00 87.81 209 ASP A C 1
ATOM 1706 O O . ASP A 1 209 ? -8.328 12.518 -5.333 1.00 87.81 209 ASP A O 1
ATOM 1710 N N . SER A 1 210 ? -6.994 12.157 -7.108 1.00 80.56 210 SER A N 1
ATOM 1711 C CA . SER A 1 210 ? -5.758 12.591 -6.451 1.00 80.56 210 SER A CA 1
ATOM 1712 C C . SER A 1 210 ? -5.783 14.067 -6.036 1.00 80.56 210 SER A C 1
ATOM 1714 O O . SER A 1 210 ? -4.988 14.473 -5.196 1.00 80.56 210 SER A O 1
ATOM 1716 N N . ASN A 1 211 ? -6.698 14.875 -6.587 1.00 82.19 211 ASN A N 1
ATOM 1717 C CA . ASN A 1 211 ? -6.874 16.282 -6.211 1.00 82.19 211 ASN A CA 1
ATOM 1718 C C . ASN A 1 211 ? -7.889 16.482 -5.077 1.00 82.19 211 ASN A C 1
ATOM 1720 O O . ASN A 1 211 ? -8.099 17.613 -4.643 1.00 82.19 211 ASN A O 1
ATOM 1724 N N . ASN A 1 212 ? -8.553 15.416 -4.621 1.00 85.38 212 ASN A N 1
ATOM 1725 C CA . ASN A 1 212 ? -9.590 15.479 -3.598 1.00 85.38 212 ASN A CA 1
ATOM 1726 C C . ASN A 1 212 ? -9.279 14.515 -2.446 1.00 85.38 212 ASN A C 1
ATOM 1728 O O . ASN A 1 212 ? -9.949 13.502 -2.232 1.00 85.38 212 ASN A O 1
ATOM 1732 N N . LEU A 1 213 ? -8.246 14.858 -1.677 1.00 85.81 213 LEU A N 1
ATOM 1733 C CA . LEU A 1 213 ? -7.836 14.079 -0.509 1.00 85.81 213 LEU A CA 1
ATOM 1734 C C . LEU A 1 213 ? -8.883 14.069 0.615 1.00 85.81 213 LEU A C 1
ATOM 1736 O O . LEU A 1 213 ? -8.889 13.137 1.417 1.00 85.81 213 LEU A O 1
ATOM 1740 N N . GLU A 1 214 ? -9.799 15.043 0.660 1.00 90.38 214 GLU A N 1
ATOM 1741 C CA . GLU A 1 214 ? -10.874 15.087 1.660 1.00 90.38 214 GLU A CA 1
ATOM 1742 C C . GLU A 1 214 ? -11.752 13.830 1.618 1.00 90.38 214 GLU A C 1
ATOM 1744 O O . GLU A 1 214 ? -12.089 13.274 2.664 1.00 90.38 214 GLU A O 1
ATOM 1749 N N . GLU A 1 215 ? -12.081 13.327 0.424 1.00 92.00 215 GLU A N 1
ATOM 1750 C CA . GLU A 1 215 ? -12.872 12.098 0.295 1.00 92.00 215 GLU A CA 1
ATOM 1751 C C . GLU A 1 215 ? -12.080 10.851 0.715 1.00 92.00 215 GLU A C 1
ATOM 1753 O O . GLU A 1 215 ? -12.655 9.916 1.278 1.00 92.00 215 GLU A O 1
ATOM 1758 N N . VAL A 1 216 ? -10.757 10.836 0.507 1.00 92.56 216 VAL A N 1
ATOM 1759 C CA . VAL A 1 216 ? -9.884 9.749 0.984 1.00 92.56 216 VAL A CA 1
ATOM 1760 C C . VAL A 1 216 ? -9.823 9.742 2.516 1.00 92.56 216 VAL A C 1
ATOM 1762 O O . VAL A 1 216 ? -9.857 8.676 3.135 1.00 92.56 216 VAL A O 1
ATOM 1765 N N . ILE A 1 217 ? -9.784 10.917 3.150 1.00 93.12 217 ILE A N 1
ATOM 1766 C CA . ILE A 1 217 ? -9.838 11.049 4.614 1.00 93.12 217 ILE A CA 1
ATOM 1767 C C . ILE A 1 217 ? -11.197 10.595 5.144 1.00 93.12 217 ILE A C 1
ATOM 1769 O O . ILE A 1 217 ? -11.251 9.820 6.096 1.00 93.12 217 ILE A O 1
ATOM 1773 N N . GLU A 1 218 ? -12.295 11.002 4.508 1.00 95.25 218 GLU A N 1
ATOM 1774 C CA . GLU A 1 218 ? -13.636 10.557 4.893 1.00 95.25 218 GLU A CA 1
ATOM 1775 C C . GLU A 1 218 ? -13.764 9.025 4.813 1.00 95.25 218 GLU A C 1
ATOM 1777 O O . GLU A 1 218 ? -14.266 8.384 5.741 1.00 95.25 218 GLU A O 1
ATOM 1782 N N . LEU A 1 219 ? -13.243 8.419 3.743 1.00 96.94 219 LEU A N 1
ATOM 1783 C CA . LEU A 1 219 ? -13.177 6.966 3.600 1.00 96.94 219 LEU A CA 1
ATOM 1784 C C . LEU A 1 219 ? -12.296 6.322 4.685 1.00 96.94 219 LEU A C 1
ATOM 1786 O O . LEU A 1 219 ? -12.664 5.287 5.244 1.00 96.94 219 LEU A O 1
ATOM 1790 N N . THR A 1 220 ? -11.167 6.948 5.023 1.00 96.88 220 THR A N 1
ATOM 1791 C CA . THR A 1 220 ? -10.258 6.499 6.088 1.00 96.88 220 THR A CA 1
ATOM 1792 C C . THR A 1 220 ? -10.965 6.448 7.440 1.00 96.88 220 THR A C 1
ATOM 1794 O O . THR A 1 220 ? -10.883 5.430 8.130 1.00 96.88 220 THR A O 1
ATOM 1797 N N . ILE A 1 221 ? -11.697 7.506 7.804 1.00 97.12 221 ILE A N 1
ATOM 1798 C CA . ILE A 1 221 ? -12.464 7.581 9.057 1.00 97.12 221 ILE A CA 1
ATOM 1799 C C . ILE A 1 221 ? -13.458 6.415 9.130 1.00 97.12 221 ILE A C 1
ATOM 1801 O O . ILE A 1 221 ? -13.463 5.659 10.103 1.00 97.12 221 ILE A O 1
ATOM 1805 N N . GLN A 1 222 ? -14.238 6.204 8.065 1.00 98.06 222 GLN A N 1
ATOM 1806 C CA . GLN A 1 222 ? -15.239 5.134 8.016 1.00 98.06 222 GLN A CA 1
ATOM 1807 C C . GLN A 1 222 ? -14.613 3.736 8.128 1.00 98.06 222 GLN A C 1
ATOM 1809 O O . GLN A 1 222 ? -15.142 2.868 8.826 1.00 98.06 222 GLN A O 1
ATOM 1814 N N . ILE A 1 223 ? -13.472 3.504 7.472 1.00 98.44 223 ILE A N 1
ATOM 1815 C CA . ILE A 1 223 ? -12.759 2.224 7.547 1.00 98.44 223 ILE A CA 1
ATOM 1816 C C . ILE A 1 223 ? -12.160 1.996 8.942 1.00 98.44 223 ILE A C 1
ATOM 1818 O O . ILE A 1 223 ? -12.216 0.877 9.459 1.00 98.44 223 ILE A O 1
ATOM 1822 N N . ILE A 1 224 ? -11.623 3.030 9.591 1.00 97.62 224 ILE A N 1
ATOM 1823 C CA . ILE A 1 224 ? -11.131 2.904 10.968 1.00 97.62 224 ILE A CA 1
ATOM 1824 C C . ILE A 1 224 ? -12.269 2.561 11.931 1.00 97.62 224 ILE A C 1
ATOM 1826 O O . ILE A 1 224 ? -12.093 1.701 12.800 1.00 97.62 224 ILE A O 1
ATOM 1830 N N . ASP A 1 225 ? -13.443 3.161 11.758 1.00 97.19 225 ASP A N 1
ATOM 1831 C CA . ASP A 1 225 ? -14.609 2.831 12.575 1.00 97.19 225 ASP A CA 1
ATOM 1832 C C . ASP A 1 225 ? -15.052 1.374 12.378 1.00 97.19 225 ASP A C 1
ATOM 1834 O O . ASP A 1 225 ? -15.304 0.675 13.364 1.00 97.19 225 ASP A O 1
ATOM 1838 N N . ILE A 1 226 ? -15.032 0.860 11.142 1.00 98.31 226 ILE A N 1
ATOM 1839 C CA . ILE A 1 226 ? -15.240 -0.570 10.854 1.00 98.31 226 ILE A CA 1
ATOM 1840 C C . ILE A 1 226 ? -14.223 -1.434 11.618 1.00 98.31 226 ILE A C 1
ATOM 1842 O O . ILE A 1 226 ? -14.604 -2.417 12.264 1.00 98.31 226 ILE A O 1
ATOM 1846 N N . CYS A 1 227 ? -12.936 -1.078 11.584 1.00 97.88 227 CYS A N 1
ATOM 1847 C CA . CYS A 1 227 ? -11.875 -1.809 12.283 1.00 97.88 227 CYS A CA 1
ATOM 1848 C C . CYS A 1 227 ? -12.070 -1.813 13.806 1.00 97.88 227 CYS A C 1
ATOM 1850 O O . CYS A 1 227 ? -11.868 -2.845 14.452 1.00 97.88 227 CYS A O 1
ATOM 1852 N N . ARG A 1 228 ? -12.496 -0.688 14.391 1.00 95.56 228 ARG A N 1
ATOM 1853 C CA . ARG A 1 228 ? -12.799 -0.571 15.827 1.00 95.56 228 ARG A CA 1
ATOM 1854 C C . ARG A 1 228 ? -13.998 -1.428 16.220 1.00 95.56 228 ARG A C 1
ATOM 1856 O O . ARG A 1 228 ? -13.893 -2.235 17.142 1.00 95.56 228 ARG A O 1
ATOM 1863 N N . VAL A 1 229 ? -15.114 -1.311 15.497 1.00 96.12 229 VAL A N 1
ATOM 1864 C CA . VAL A 1 229 ? -16.349 -2.076 15.761 1.00 96.12 229 VAL A CA 1
ATOM 1865 C C . VAL A 1 229 ? -16.091 -3.583 15.693 1.00 96.12 229 VAL A C 1
ATOM 1867 O O . VAL A 1 229 ? -16.572 -4.342 16.537 1.00 96.12 229 VAL A O 1
ATOM 1870 N N . ASN A 1 230 ? -15.270 -4.016 14.737 1.00 97.44 230 ASN A N 1
ATOM 1871 C CA . ASN A 1 230 ? -14.898 -5.417 14.556 1.00 97.44 230 ASN A CA 1
ATOM 1872 C C . ASN A 1 230 ? -13.699 -5.860 15.420 1.00 97.44 230 ASN A C 1
ATOM 1874 O O . ASN A 1 230 ? -13.228 -6.989 15.283 1.00 97.44 230 ASN A O 1
ATOM 1878 N N . LYS A 1 231 ? -13.231 -5.025 16.359 1.00 96.00 231 LYS A N 1
ATOM 1879 C CA . LYS A 1 231 ? -12.155 -5.345 17.317 1.00 96.00 231 LYS A CA 1
ATOM 1880 C C . LYS A 1 231 ? -10.826 -5.730 16.653 1.00 96.00 231 LYS A C 1
ATOM 1882 O O . LYS A 1 231 ? -10.119 -6.609 17.145 1.00 96.00 231 LYS A O 1
ATOM 1887 N N . LEU A 1 232 ? -10.502 -5.102 15.525 1.00 95.88 232 LEU A N 1
ATOM 1888 C CA . LEU A 1 232 ? -9.174 -5.193 14.909 1.00 95.88 232 LEU A CA 1
ATOM 1889 C C . LEU A 1 232 ? -8.187 -4.203 15.538 1.00 95.88 232 LEU A C 1
ATOM 1891 O O . LEU A 1 232 ? -6.984 -4.444 15.518 1.00 95.88 232 LEU A O 1
ATOM 1895 N N . LEU A 1 233 ? -8.708 -3.121 16.117 1.00 94.44 233 LEU A N 1
ATOM 1896 C CA . LEU A 1 233 ? -7.955 -2.098 16.834 1.00 94.44 233 LEU A CA 1
ATOM 1897 C C . LEU A 1 233 ? -8.353 -2.082 18.319 1.00 94.44 233 LEU A C 1
ATOM 1899 O O . LEU A 1 233 ? -9.515 -2.362 18.633 1.00 94.44 233 LEU A O 1
ATOM 1903 N N . PRO A 1 234 ? -7.422 -1.757 19.234 1.00 89.12 234 PRO A N 1
ATOM 1904 C CA . PRO A 1 234 ? -7.730 -1.626 20.656 1.00 89.12 234 PRO A CA 1
ATOM 1905 C C . PRO A 1 234 ? -8.597 -0.387 20.929 1.00 89.12 234 PRO A C 1
ATOM 1907 O O . PRO A 1 234 ? -8.419 0.655 20.292 1.00 89.12 234 PRO A O 1
ATOM 1910 N N . ASP A 1 235 ? -9.496 -0.467 21.917 1.00 87.62 235 ASP A N 1
ATOM 1911 C CA . ASP A 1 235 ? -10.145 0.730 22.465 1.00 87.62 235 ASP A CA 1
ATOM 1912 C C . ASP A 1 235 ? -9.200 1.387 23.474 1.00 87.62 235 ASP A C 1
ATOM 1914 O O . ASP A 1 235 ? -9.151 1.026 24.649 1.00 87.62 235 ASP A O 1
ATO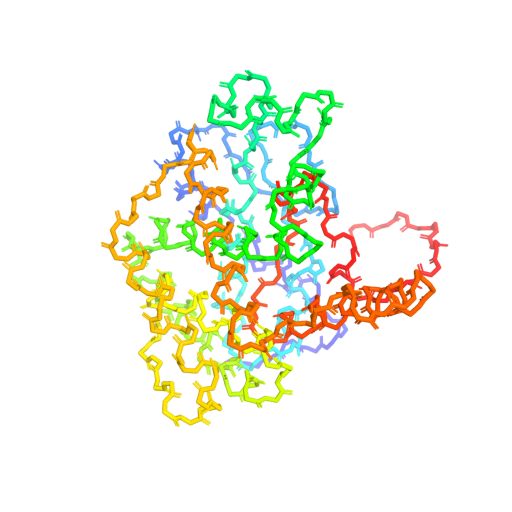M 1918 N N . LEU A 1 236 ? -8.412 2.352 22.998 1.00 87.62 236 LEU A N 1
ATOM 1919 C CA . LEU A 1 236 ? -7.387 3.025 23.801 1.00 87.62 236 LEU A CA 1
ATOM 1920 C C . LEU A 1 236 ? -7.954 3.696 25.064 1.00 87.62 236 LEU A C 1
ATOM 1922 O O . LEU A 1 236 ? -7.225 3.868 26.038 1.00 87.62 236 LEU A O 1
ATOM 1926 N N . ARG A 1 237 ? -9.254 4.021 25.094 1.00 85.88 237 ARG A N 1
ATOM 1927 C CA . ARG A 1 237 ? -9.911 4.657 26.250 1.00 85.88 237 ARG A CA 1
ATOM 1928 C C . ARG A 1 237 ? -9.994 3.744 27.473 1.00 85.88 237 ARG A C 1
ATOM 1930 O O . ARG A 1 237 ? -10.219 4.240 28.573 1.00 85.88 237 ARG A O 1
ATOM 1937 N N . GLU A 1 238 ? -9.816 2.436 27.294 1.00 88.88 238 GLU A N 1
ATOM 1938 C CA . GLU A 1 238 ? -9.797 1.458 28.387 1.00 88.88 238 GLU A CA 1
ATOM 1939 C C . GLU A 1 238 ? -8.451 1.413 29.134 1.00 88.88 238 GLU A C 1
ATOM 1941 O O . GLU A 1 238 ? -8.353 0.776 30.182 1.00 88.88 238 GLU A O 1
ATOM 1946 N N . TYR A 1 239 ? -7.428 2.107 28.627 1.00 90.38 239 TYR A N 1
ATOM 1947 C CA . TYR A 1 239 ? -6.054 2.050 29.121 1.00 90.38 239 TYR A CA 1
ATOM 1948 C C . TYR A 1 239 ? -5.608 3.379 29.735 1.00 90.38 239 TYR A C 1
ATOM 1950 O O . TYR A 1 239 ? -6.071 4.457 29.348 1.00 90.38 239 TYR A O 1
ATOM 1958 N N . SER A 1 240 ? -4.663 3.321 30.675 1.00 92.19 240 SER A N 1
ATOM 1959 C CA . SER A 1 240 ? -3.984 4.516 31.184 1.00 92.19 240 SER A CA 1
ATOM 1960 C C . SER A 1 240 ? -3.113 5.170 30.105 1.00 92.19 240 SER A C 1
ATOM 1962 O O . SER A 1 240 ? -2.698 4.519 29.152 1.00 92.19 240 SER A O 1
ATOM 1964 N N . LEU A 1 241 ? -2.765 6.451 30.271 1.00 89.69 241 LEU A N 1
ATOM 1965 C CA . LEU A 1 241 ? -1.916 7.165 29.301 1.00 89.69 241 LEU A CA 1
ATOM 1966 C C . LEU A 1 241 ? -0.560 6.477 29.055 1.00 89.69 241 LEU A C 1
ATOM 1968 O O . LEU A 1 241 ? -0.047 6.518 27.940 1.00 89.69 241 LEU A O 1
ATOM 1972 N N . GLY A 1 242 ? 0.016 5.843 30.083 1.00 90.38 242 GLY A N 1
ATOM 1973 C CA . GLY A 1 242 ? 1.261 5.081 29.946 1.00 90.38 242 GLY A CA 1
ATOM 1974 C C . GLY A 1 242 ? 1.079 3.833 29.081 1.00 90.38 242 GLY A C 1
ATOM 1975 O O . GLY A 1 242 ? 1.834 3.625 28.139 1.00 90.38 242 GLY A O 1
ATOM 1976 N N . GLU A 1 243 ? 0.029 3.056 29.347 1.00 90.62 243 GLU A N 1
ATOM 1977 C CA . GLU A 1 243 ? -0.303 1.854 28.573 1.00 90.62 243 GLU A CA 1
ATOM 1978 C C . GLU A 1 243 ? -0.698 2.191 27.132 1.00 90.62 243 GLU A C 1
ATOM 1980 O O . GLU A 1 243 ? -0.287 1.497 26.207 1.00 90.62 243 GLU A O 1
ATOM 1985 N N . GLN A 1 244 ? -1.447 3.279 26.917 1.00 90.44 244 GLN A N 1
ATOM 1986 C CA . GLN A 1 244 ? -1.769 3.762 25.573 1.00 90.44 244 GLN A CA 1
ATOM 1987 C C . GLN A 1 244 ? -0.492 4.019 24.777 1.00 90.44 244 GLN A C 1
ATOM 1989 O O . GLN A 1 244 ? -0.372 3.547 23.652 1.00 90.44 244 GLN A O 1
ATOM 1994 N N . ARG A 1 245 ? 0.488 4.708 25.371 1.00 89.56 245 ARG A N 1
ATOM 1995 C CA . ARG A 1 245 ? 1.764 4.984 24.712 1.00 89.56 245 ARG A CA 1
ATOM 1996 C C . ARG A 1 245 ? 2.521 3.704 24.351 1.00 89.56 245 ARG A C 1
ATOM 1998 O O . ARG A 1 245 ? 2.995 3.595 23.227 1.00 89.56 245 ARG A O 1
ATOM 2005 N N . GLU A 1 246 ? 2.599 2.737 25.262 1.00 89.75 246 GLU A N 1
ATOM 2006 C CA . GLU A 1 246 ? 3.259 1.450 24.994 1.00 89.75 246 GLU A CA 1
ATOM 2007 C C . GLU A 1 246 ? 2.559 0.658 23.879 1.00 89.75 246 GLU A C 1
ATOM 2009 O O . GLU A 1 246 ? 3.219 0.086 23.010 1.00 89.75 246 GLU A O 1
ATOM 2014 N N . ILE A 1 247 ? 1.221 0.652 23.867 1.00 89.00 247 ILE A N 1
ATOM 2015 C CA . ILE A 1 247 ? 0.426 0.018 22.807 1.00 89.00 247 ILE A CA 1
ATOM 2016 C C . ILE A 1 247 ? 0.697 0.696 21.465 1.00 89.00 247 ILE A C 1
ATOM 2018 O O . ILE A 1 247 ? 0.906 0.001 20.473 1.00 89.00 247 ILE A O 1
ATOM 2022 N N . LEU A 1 248 ? 0.706 2.030 21.431 1.00 88.19 248 LEU A N 1
ATOM 2023 C CA . LEU A 1 248 ? 0.941 2.802 20.215 1.00 88.19 248 LEU A CA 1
ATOM 2024 C C . LEU A 1 248 ? 2.341 2.568 19.653 1.00 88.19 248 LEU A C 1
ATOM 2026 O O . LEU A 1 248 ? 2.451 2.217 18.484 1.00 88.19 248 LEU A O 1
ATOM 2030 N N . GLU A 1 249 ? 3.384 2.682 20.479 1.00 85.69 249 GLU A N 1
ATOM 2031 C CA . GLU A 1 249 ? 4.770 2.428 20.061 1.00 85.69 249 GLU A CA 1
ATOM 2032 C C . GLU A 1 249 ? 4.931 0.985 19.553 1.00 85.69 249 GLU A C 1
ATOM 2034 O O . GLU A 1 249 ? 5.466 0.758 18.471 1.00 85.69 249 GLU A O 1
ATOM 2039 N N . SER A 1 250 ? 4.379 0.001 20.274 1.00 86.31 250 SER A N 1
ATOM 2040 C CA . SER A 1 250 ? 4.437 -1.396 19.842 1.00 86.31 250 SER A CA 1
ATOM 2041 C C . SER A 1 250 ? 3.676 -1.636 18.538 1.00 86.31 250 SER A C 1
ATOM 2043 O O . SER A 1 250 ? 4.133 -2.402 17.690 1.00 86.31 250 SER A O 1
ATOM 2045 N N . MET A 1 251 ? 2.494 -1.045 18.365 1.00 86.94 251 MET A N 1
ATOM 2046 C CA . MET A 1 251 ? 1.718 -1.225 17.141 1.00 86.94 251 MET A CA 1
ATOM 2047 C C . MET A 1 251 ? 2.368 -0.526 15.948 1.00 86.94 251 MET A C 1
ATOM 2049 O O . MET A 1 251 ? 2.380 -1.140 14.890 1.00 86.94 251 MET A O 1
ATOM 2053 N N . ASP A 1 252 ? 2.943 0.668 16.114 1.00 82.44 252 ASP A N 1
ATOM 2054 C CA . ASP A 1 252 ? 3.662 1.398 15.055 1.00 82.44 252 ASP A CA 1
ATOM 2055 C C . ASP A 1 252 ? 4.770 0.521 14.449 1.00 82.44 252 ASP A C 1
ATOM 2057 O O . ASP A 1 252 ? 4.737 0.218 13.256 1.00 82.44 252 ASP A O 1
ATOM 2061 N N . ASP A 1 253 ? 5.662 -0.002 15.298 1.00 77.06 253 ASP A N 1
ATOM 2062 C CA . ASP A 1 253 ? 6.766 -0.870 14.871 1.00 77.06 253 ASP A CA 1
ATOM 2063 C C . ASP A 1 253 ? 6.248 -2.145 14.181 1.00 77.06 253 ASP A C 1
ATOM 2065 O O . ASP A 1 253 ? 6.711 -2.531 13.109 1.00 77.06 253 ASP A O 1
ATOM 2069 N N . ASN A 1 254 ? 5.225 -2.788 14.758 1.00 84.56 254 ASN A N 1
ATOM 2070 C CA . ASN A 1 254 ? 4.685 -4.029 14.203 1.00 84.56 254 ASN A CA 1
ATOM 2071 C C . ASN A 1 254 ? 3.921 -3.831 12.888 1.00 84.56 254 ASN A C 1
ATOM 2073 O O . ASN A 1 254 ? 3.906 -4.751 12.076 1.00 84.56 254 ASN A O 1
ATOM 2077 N N . ILE A 1 255 ? 3.219 -2.710 12.695 1.00 86.69 255 ILE A N 1
ATOM 2078 C CA . ILE A 1 255 ? 2.466 -2.446 11.460 1.00 86.69 255 ILE A CA 1
ATOM 2079 C C . ILE A 1 255 ? 3.445 -2.296 10.301 1.00 86.69 255 ILE A C 1
ATOM 2081 O O . ILE A 1 255 ? 3.308 -2.991 9.295 1.00 86.69 255 ILE A O 1
ATOM 2085 N N . VAL A 1 256 ? 4.465 -1.457 10.479 1.00 79.50 256 VAL A N 1
ATOM 2086 C CA . VAL A 1 256 ? 5.498 -1.217 9.468 1.00 79.50 256 VAL A CA 1
ATOM 2087 C C . VAL A 1 256 ? 6.243 -2.510 9.127 1.00 79.50 256 VAL A C 1
ATOM 2089 O O . VAL A 1 256 ? 6.288 -2.910 7.962 1.00 79.50 256 VAL A O 1
ATOM 2092 N N . ASP A 1 257 ? 6.759 -3.217 10.135 1.00 81.62 257 ASP A N 1
ATOM 2093 C CA . ASP A 1 257 ? 7.550 -4.433 9.921 1.00 81.62 257 ASP A CA 1
ATOM 2094 C C . ASP A 1 257 ? 6.755 -5.555 9.243 1.00 81.62 257 ASP A C 1
ATOM 2096 O O . ASP A 1 257 ? 7.300 -6.316 8.443 1.00 81.62 257 ASP A O 1
ATOM 2100 N N . ASP A 1 258 ? 5.472 -5.703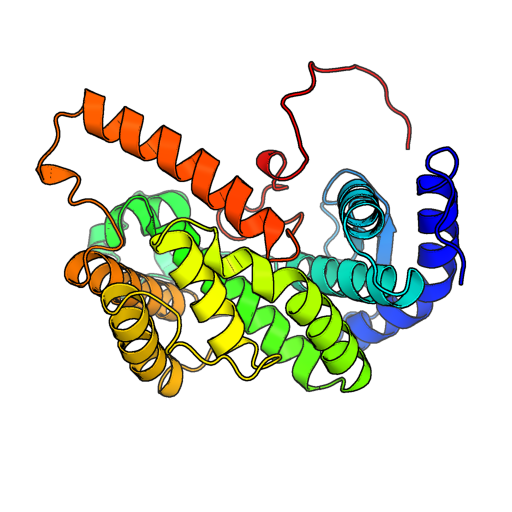 9.573 1.00 86.75 258 ASP A N 1
ATOM 2101 C CA . ASP A 1 258 ? 4.622 -6.736 8.986 1.00 86.75 258 ASP A CA 1
ATOM 2102 C C . ASP A 1 258 ? 4.208 -6.409 7.554 1.00 86.75 258 ASP A C 1
ATOM 2104 O O . ASP A 1 258 ? 4.230 -7.304 6.706 1.00 86.75 258 ASP A O 1
ATOM 2108 N N . LEU A 1 259 ? 3.846 -5.155 7.268 1.00 86.31 259 LEU A N 1
ATOM 2109 C CA . LEU A 1 259 ? 3.462 -4.754 5.915 1.00 86.31 259 LEU A CA 1
ATOM 2110 C C . LEU A 1 259 ? 4.637 -4.884 4.942 1.00 86.31 259 LEU A C 1
ATOM 2112 O O . LEU A 1 259 ? 4.436 -5.369 3.833 1.00 86.31 259 LEU A O 1
ATOM 2116 N N . ASN A 1 260 ? 5.867 -4.613 5.386 1.00 81.44 260 ASN A N 1
ATOM 2117 C CA . ASN A 1 260 ? 7.086 -4.783 4.581 1.00 81.44 260 ASN A CA 1
ATOM 2118 C C . ASN A 1 260 ? 7.377 -6.226 4.160 1.00 81.44 260 ASN A C 1
ATOM 2120 O O . ASN A 1 260 ? 8.173 -6.465 3.255 1.00 81.44 260 ASN A O 1
ATOM 2124 N N . LYS A 1 261 ? 6.754 -7.209 4.816 1.00 84.38 261 LYS A N 1
ATOM 2125 C CA . LYS A 1 261 ? 6.886 -8.624 4.442 1.00 84.38 261 LYS A CA 1
ATOM 2126 C C . LYS A 1 261 ? 5.951 -9.010 3.301 1.00 84.38 261 LYS A C 1
ATOM 2128 O O . LYS A 1 261 ? 6.160 -10.051 2.676 1.00 84.38 261 LYS A O 1
ATOM 2133 N N . VAL A 1 262 ? 4.890 -8.232 3.078 1.00 88.12 262 VAL A N 1
ATOM 2134 C CA . VAL A 1 262 ? 3.791 -8.606 2.177 1.00 88.12 262 VAL A CA 1
ATOM 2135 C C . VAL A 1 262 ? 3.520 -7.600 1.069 1.00 88.12 262 VAL A C 1
ATOM 2137 O O . VAL A 1 262 ? 3.012 -8.001 0.024 1.00 88.12 262 VAL A O 1
ATOM 2140 N N . LEU A 1 263 ? 3.904 -6.341 1.258 1.00 87.38 263 LEU A N 1
ATOM 2141 C CA . LEU A 1 263 ? 3.806 -5.270 0.275 1.00 87.38 263 LEU A CA 1
ATOM 2142 C C . LEU A 1 263 ? 5.203 -4.770 -0.100 1.00 87.38 263 LEU A C 1
ATOM 2144 O O . LEU A 1 263 ? 6.129 -4.832 0.709 1.00 87.38 263 LEU A O 1
ATOM 2148 N N . ILE A 1 264 ? 5.346 -4.261 -1.325 1.00 81.25 264 ILE A N 1
ATOM 2149 C CA . ILE A 1 264 ? 6.552 -3.530 -1.718 1.00 81.25 264 ILE A CA 1
ATOM 2150 C C . ILE A 1 264 ? 6.559 -2.220 -0.912 1.00 81.25 264 ILE A C 1
ATOM 2152 O O . ILE A 1 264 ? 5.554 -1.506 -0.932 1.00 81.25 264 ILE A O 1
ATOM 2156 N N . PRO A 1 265 ? 7.624 -1.923 -0.149 1.00 71.56 265 PRO A N 1
ATOM 2157 C CA . PRO A 1 265 ? 7.718 -0.661 0.565 1.00 71.56 265 PRO A CA 1
ATOM 2158 C C . PRO A 1 265 ? 8.022 0.469 -0.417 1.00 71.56 265 PRO A C 1
ATOM 2160 O O . PRO A 1 265 ? 8.893 0.309 -1.268 1.00 71.56 265 PRO A O 1
ATOM 2163 N N . SER A 1 266 ? 7.362 1.612 -0.225 1.00 68.44 266 SER A N 1
ATOM 2164 C CA . SER A 1 266 ? 7.672 2.845 -0.949 1.00 68.44 266 SER A CA 1
ATOM 2165 C C . SER A 1 266 ? 8.797 3.605 -0.250 1.00 68.44 266 SER A C 1
ATOM 2167 O O . SER A 1 266 ? 8.798 3.715 0.978 1.00 68.44 266 SER A O 1
ATOM 2169 N N . SER A 1 267 ? 9.742 4.194 -0.987 1.00 63.00 267 SER A N 1
ATOM 2170 C CA . SER A 1 267 ? 10.646 5.179 -0.377 1.00 63.00 267 SER A CA 1
ATOM 2171 C C . SER A 1 267 ? 9.919 6.458 0.006 1.00 63.00 267 SER A C 1
ATOM 2173 O O . SER A 1 267 ? 10.400 7.135 0.898 1.00 63.00 267 SER A O 1
ATOM 2175 N N . THR A 1 268 ? 8.783 6.798 -0.605 1.00 60.66 268 THR A N 1
ATOM 2176 C CA . THR A 1 268 ? 8.047 8.040 -0.327 1.00 60.66 268 THR A CA 1
ATOM 2177 C C . THR A 1 268 ? 6.919 7.791 0.667 1.00 60.66 268 THR A C 1
ATOM 2179 O O . THR A 1 268 ? 6.036 6.972 0.420 1.00 60.66 268 THR A O 1
ATOM 2182 N N . ASN A 1 269 ? 6.919 8.531 1.776 1.00 56.97 269 ASN A N 1
ATOM 2183 C CA . ASN A 1 269 ? 5.783 8.589 2.683 1.00 56.97 269 ASN A CA 1
ATOM 2184 C C . ASN A 1 269 ? 4.784 9.656 2.201 1.00 56.97 269 ASN A C 1
ATOM 2186 O O . ASN A 1 269 ? 5.124 10.836 2.118 1.00 56.97 269 ASN A O 1
ATOM 2190 N N . VAL A 1 270 ? 3.543 9.253 1.929 1.00 52.72 270 VAL A N 1
ATOM 2191 C CA . VAL A 1 270 ? 2.469 10.156 1.482 1.00 52.72 270 VAL A CA 1
ATOM 2192 C C . VAL A 1 270 ? 2.027 11.130 2.584 1.00 52.72 270 VAL A C 1
ATOM 2194 O O . VAL A 1 270 ? 1.683 12.272 2.292 1.00 52.72 270 VAL A O 1
ATOM 2197 N N . THR A 1 271 ? 2.042 10.709 3.852 1.00 48.66 271 THR A N 1
ATOM 2198 C CA . THR A 1 271 ? 1.580 11.518 4.992 1.00 48.66 271 THR A CA 1
ATOM 2199 C C . THR A 1 271 ? 2.618 12.516 5.509 1.00 48.66 271 THR A C 1
ATOM 2201 O O . THR A 1 271 ? 2.259 13.554 6.057 1.00 48.66 271 THR A O 1
ATOM 2204 N N . THR A 1 272 ? 3.908 12.254 5.311 1.00 47.94 272 THR A N 1
ATOM 2205 C CA . THR A 1 272 ? 4.987 13.122 5.814 1.00 47.94 272 THR A CA 1
ATOM 2206 C C . THR A 1 272 ? 5.846 13.733 4.711 1.00 47.94 272 THR A C 1
ATOM 2208 O O . THR A 1 272 ? 6.688 14.579 5.007 1.00 47.94 272 THR A O 1
ATOM 2211 N N . GLY A 1 273 ? 5.691 13.301 3.453 1.00 43.88 273 GLY A N 1
ATOM 2212 C CA . GLY A 1 273 ? 6.544 13.698 2.325 1.00 43.88 273 GLY A CA 1
ATOM 2213 C C . GLY A 1 273 ? 8.006 13.241 2.447 1.00 43.88 273 GLY A C 1
ATOM 2214 O O . GLY A 1 273 ? 8.793 13.432 1.517 1.00 43.88 273 GLY A O 1
ATOM 2215 N N . ASN A 1 274 ? 8.377 12.635 3.578 1.00 37.81 274 ASN A N 1
ATOM 2216 C CA . ASN A 1 274 ? 9.722 12.179 3.877 1.00 37.81 274 ASN A CA 1
ATOM 2217 C C . ASN A 1 274 ? 9.990 10.821 3.244 1.00 37.81 274 ASN A C 1
ATOM 2219 O O . ASN A 1 274 ? 9.081 10.014 3.033 1.00 37.81 274 ASN A O 1
ATOM 2223 N N . THR A 1 275 ? 11.272 10.546 3.005 1.00 39.31 275 THR A N 1
ATOM 2224 C CA . THR A 1 275 ? 11.689 9.181 2.733 1.00 39.31 275 THR A CA 1
ATOM 2225 C C . THR A 1 275 ? 11.278 8.326 3.932 1.00 39.31 275 THR A C 1
ATOM 2227 O O . THR A 1 275 ? 11.528 8.731 5.071 1.00 39.31 275 THR A O 1
ATOM 2230 N N . LEU A 1 276 ? 10.660 7.165 3.725 1.00 41.38 276 LEU A N 1
ATOM 2231 C CA . LEU A 1 276 ? 10.440 6.174 4.775 1.00 41.38 276 LEU A CA 1
ATOM 2232 C C . LEU A 1 276 ? 11.801 5.623 5.257 1.00 41.38 276 LEU A C 1
ATOM 2234 O O . LEU A 1 276 ? 12.143 4.469 5.027 1.00 41.38 276 LEU A O 1
ATOM 2238 N N . GLU A 1 277 ? 12.609 6.435 5.949 1.00 33.62 277 GLU A N 1
ATOM 2239 C CA . GLU A 1 277 ? 13.884 6.013 6.550 1.00 33.62 277 GLU A CA 1
ATOM 2240 C C . GLU A 1 277 ? 13.663 4.869 7.550 1.00 33.62 277 GLU A C 1
ATOM 2242 O O . GLU A 1 277 ? 14.533 4.026 7.726 1.00 33.62 277 GLU A O 1
ATOM 2247 N N . LYS A 1 278 ? 12.465 4.782 8.147 1.00 34.56 278 LYS A N 1
ATOM 2248 C CA . LYS A 1 278 ? 12.049 3.667 9.012 1.00 34.56 278 LYS A CA 1
ATOM 2249 C C . LYS A 1 278 ? 11.812 2.338 8.270 1.00 34.56 278 LYS A C 1
ATOM 2251 O O . LYS A 1 278 ? 11.749 1.310 8.930 1.00 34.56 278 LYS A O 1
ATOM 2256 N N . PHE A 1 279 ? 11.674 2.340 6.941 1.00 36.84 279 PHE A N 1
ATOM 2257 C CA . PHE A 1 279 ? 11.407 1.138 6.131 1.00 36.84 279 PHE A CA 1
ATOM 2258 C C . PHE A 1 279 ? 12.685 0.526 5.534 1.00 36.84 279 PHE A C 1
ATOM 2260 O O . PHE A 1 279 ? 12.660 -0.554 4.943 1.00 36.84 279 PHE A O 1
ATOM 2267 N N . LEU A 1 280 ? 13.824 1.194 5.718 1.00 31.19 280 LEU A N 1
ATOM 2268 C CA . LEU A 1 280 ? 15.147 0.687 5.388 1.00 31.19 280 LEU A CA 1
ATOM 2269 C C . LEU A 1 280 ? 15.736 0.110 6.679 1.00 31.19 280 LEU A C 1
ATOM 2271 O O . LEU A 1 280 ? 16.027 0.848 7.611 1.00 31.19 280 LEU A O 1
ATOM 2275 N N . GLY A 1 281 ? 15.811 -1.218 6.758 1.00 26.62 281 GLY A N 1
ATOM 2276 C CA . GLY A 1 281 ? 16.108 -1.972 7.978 1.00 26.62 281 GLY A CA 1
ATOM 2277 C C . GLY A 1 281 ? 17.230 -1.432 8.881 1.00 26.62 281 GLY A C 1
ATOM 2278 O O . GLY A 1 281 ? 18.251 -0.938 8.418 1.00 26.62 281 GLY A O 1
ATOM 2279 N N . GLU A 1 282 ? 17.002 -1.649 10.182 1.00 28.27 282 GLU A N 1
ATOM 2280 C CA . GLU A 1 282 ? 17.811 -1.318 11.363 1.00 28.27 282 GLU A CA 1
ATOM 2281 C C . GLU A 1 282 ? 18.228 0.152 11.526 1.00 28.27 282 GLU A C 1
ATOM 2283 O O . GLU A 1 282 ? 18.785 0.794 10.643 1.00 28.27 282 GLU A O 1
ATOM 2288 N N . LYS A 1 283 ? 18.079 0.661 12.761 1.00 35.97 283 LYS A N 1
ATOM 2289 C CA . LYS A 1 283 ? 18.837 1.822 13.250 1.00 35.97 283 LYS A CA 1
ATOM 2290 C C . LYS A 1 283 ? 20.336 1.488 13.228 1.00 35.97 283 LYS A C 1
ATOM 2292 O O . LYS A 1 283 ? 20.942 1.211 14.264 1.00 35.97 283 LYS A O 1
ATOM 2297 N N . GLY A 1 284 ? 20.942 1.511 12.049 1.00 30.77 284 GLY A N 1
ATOM 2298 C CA . GLY A 1 284 ? 22.379 1.570 11.885 1.00 30.77 284 GLY A CA 1
ATOM 2299 C C . GLY A 1 284 ? 22.849 2.891 12.472 1.00 30.77 284 GLY A C 1
ATOM 2300 O O . GLY A 1 284 ? 22.319 3.953 12.152 1.00 30.77 284 GLY A O 1
ATOM 2301 N N . LYS A 1 285 ? 23.819 2.830 13.388 1.00 28.48 285 LYS A N 1
ATOM 2302 C CA . LYS A 1 285 ? 24.559 4.011 13.846 1.00 28.48 285 LYS A CA 1
ATOM 2303 C C . LYS A 1 285 ? 24.917 4.857 12.629 1.00 28.48 285 LYS A C 1
ATOM 2305 O O . LYS A 1 285 ? 25.370 4.274 11.652 1.00 28.48 285 LYS A O 1
ATOM 2310 N N . GLN A 1 286 ? 24.763 6.180 12.730 1.00 30.48 286 GLN A N 1
ATOM 2311 C CA . GLN A 1 286 ? 25.362 7.141 11.802 1.00 30.48 286 GLN A CA 1
ATOM 2312 C C . GLN A 1 286 ? 26.772 6.665 11.434 1.00 30.48 286 GLN A C 1
ATOM 2314 O O . GLN A 1 286 ? 27.701 6.779 12.234 1.00 30.48 286 GLN A O 1
ATOM 2319 N N . SER A 1 287 ? 26.910 6.046 10.266 1.00 31.06 287 SER A N 1
ATOM 2320 C CA . SER A 1 287 ? 28.198 5.880 9.630 1.00 31.06 287 SER A CA 1
ATOM 2321 C C . SER A 1 287 ? 28.279 7.027 8.649 1.00 31.06 287 SER A C 1
ATOM 2323 O O . SER A 1 287 ? 27.635 7.000 7.599 1.00 31.06 287 SER A O 1
ATOM 2325 N N . ASP A 1 288 ? 29.026 8.049 9.051 1.00 31.09 288 ASP A N 1
ATOM 2326 C CA . ASP A 1 288 ? 29.668 8.967 8.126 1.00 31.09 288 ASP A CA 1
ATOM 2327 C C . ASP A 1 288 ? 30.438 8.116 7.117 1.00 31.09 288 ASP A C 1
ATOM 2329 O O . ASP A 1 288 ? 31.530 7.657 7.422 1.00 31.09 288 ASP A O 1
ATOM 2333 N N . ASP A 1 289 ? 29.841 7.823 5.968 1.00 29.94 289 ASP A N 1
ATOM 2334 C CA . ASP A 1 289 ? 30.581 7.503 4.757 1.00 29.94 289 ASP A CA 1
ATOM 2335 C C . ASP A 1 289 ? 29.648 7.652 3.553 1.00 29.94 289 ASP A C 1
ATOM 2337 O O . ASP A 1 289 ? 28.844 6.786 3.197 1.00 29.94 289 ASP A O 1
ATOM 2341 N N . GLU A 1 290 ? 29.790 8.805 2.901 1.00 35.31 290 GLU A N 1
ATOM 2342 C CA . GLU A 1 290 ? 29.472 8.971 1.494 1.00 35.31 290 GLU A CA 1
ATOM 2343 C C . GLU A 1 290 ? 30.146 7.849 0.694 1.00 35.31 290 GLU A C 1
ATOM 2345 O O . GLU A 1 290 ? 31.364 7.854 0.495 1.00 35.31 290 GLU A O 1
ATOM 2350 N N . LYS A 1 291 ? 29.354 6.911 0.173 1.00 31.45 291 LYS A N 1
ATOM 2351 C CA . LYS A 1 291 ? 29.576 6.356 -1.166 1.00 31.45 291 LYS A CA 1
ATOM 2352 C C . LYS A 1 291 ? 28.340 5.641 -1.693 1.00 31.45 291 LYS A C 1
ATOM 2354 O O . LYS A 1 291 ? 27.816 4.754 -1.028 1.00 31.45 291 LYS A O 1
ATOM 2359 N N . LEU A 1 292 ? 27.960 6.128 -2.881 1.00 33.88 292 LEU A N 1
ATOM 2360 C CA . LEU A 1 292 ? 27.018 5.656 -3.906 1.00 33.88 292 LEU A CA 1
ATOM 2361 C C . LEU A 1 292 ? 25.655 5.169 -3.401 1.00 33.88 292 LEU A C 1
ATOM 2363 O O . LEU A 1 292 ? 25.584 4.164 -2.666 1.00 33.88 292 LEU A O 1
#